Protein AF-A0A7S3RWY0-F1 (afdb_monomer_lite)

Radius of gyration: 56.54 Å; chains: 1; bounding box: 82×80×176 Å

Organism: NCBI:txid141414

InterPro domains:
  IPR023247 Dynein-f, intermediate chain IC97/Dnai7-like [PTHR20929] (1-207)
  IPR031826 IC97/Casc1, N-terminal [PF15927] (25-208)

Structure (mmCIF, N/CA/C/O backbone):
data_AF-A0A7S3RWY0-F1
#
_entry.id   AF-A0A7S3RWY0-F1
#
loop_
_atom_site.group_PDB
_atom_site.id
_atom_site.type_symbol
_atom_site.label_atom_id
_atom_site.label_alt_id
_atom_site.label_comp_id
_atom_site.label_asym_id
_atom_site.label_entity_id
_atom_site.label_seq_id
_atom_site.pdbx_PDB_ins_code
_atom_site.Cartn_x
_atom_site.Cartn_y
_atom_site.Cartn_z
_atom_site.occupancy
_atom_site.B_iso_or_equiv
_atom_site.auth_seq_id
_atom_site.auth_comp_id
_atom_site.auth_asym_id
_atom_site.auth_atom_id
_atom_site.pdbx_PDB_model_num
ATOM 1 N N . MET A 1 1 ? -8.942 -61.260 119.687 1.00 36.06 1 MET A N 1
ATOM 2 C CA . MET A 1 1 ? -10.368 -61.519 119.378 1.00 36.06 1 MET A CA 1
ATOM 3 C C . MET A 1 1 ? -11.089 -60.185 119.203 1.00 36.06 1 MET A C 1
ATOM 5 O O . MET A 1 1 ? -10.876 -59.309 120.032 1.00 36.06 1 MET A O 1
ATOM 9 N N . PRO A 1 2 ? -11.887 -60.008 118.137 1.00 50.56 2 PRO A N 1
ATOM 10 C CA . PRO A 1 2 ? -12.631 -58.778 117.856 1.00 50.56 2 PRO A CA 1
ATOM 11 C C . PRO A 1 2 ? -13.881 -58.680 118.757 1.00 50.56 2 PRO A C 1
ATOM 13 O O . PRO A 1 2 ? -14.564 -59.696 118.913 1.00 50.56 2 PRO A O 1
ATOM 16 N N . PRO A 1 3 ? -14.237 -57.514 119.336 1.00 46.28 3 PRO A N 1
ATOM 17 C CA . PRO A 1 3 ? -15.503 -57.358 120.042 1.00 46.28 3 PRO A CA 1
ATOM 18 C C . PRO A 1 3 ? -16.586 -56.678 119.184 1.00 46.28 3 PRO A C 1
ATOM 20 O O . PRO A 1 3 ? -16.331 -55.849 118.315 1.00 46.28 3 PRO A O 1
ATOM 23 N N . LYS A 1 4 ? -17.820 -57.124 119.428 1.00 46.28 4 LYS A N 1
ATOM 24 C CA . LYS A 1 4 ? -19.048 -56.991 118.630 1.00 46.28 4 LYS A CA 1
ATOM 25 C C . LYS A 1 4 ? -19.577 -55.557 118.444 1.00 46.28 4 LYS A C 1
ATOM 27 O O . LYS A 1 4 ? -19.561 -54.740 119.358 1.00 46.28 4 LYS A O 1
ATOM 32 N N . LYS A 1 5 ? -20.185 -55.343 117.266 1.00 49.31 5 LYS A N 1
ATOM 33 C CA . LYS A 1 5 ? -21.031 -54.203 116.860 1.00 49.31 5 LYS A CA 1
ATOM 34 C C . LYS A 1 5 ? -22.129 -53.898 117.897 1.00 49.31 5 LYS A C 1
ATOM 36 O O . LYS A 1 5 ? -23.035 -54.709 118.087 1.00 49.31 5 LYS A O 1
ATOM 41 N N . GLY A 1 6 ? -22.081 -52.709 118.499 1.00 40.84 6 GLY A N 1
ATOM 42 C CA . GLY A 1 6 ? -23.162 -52.134 119.305 1.00 40.84 6 GLY A CA 1
ATOM 43 C C . GLY A 1 6 ? -24.164 -51.373 118.430 1.00 40.84 6 GLY A C 1
ATOM 44 O O . GLY A 1 6 ? -23.790 -50.450 117.709 1.00 40.84 6 GLY A O 1
ATOM 45 N N . LYS A 1 7 ? -25.438 -51.780 118.468 1.00 47.44 7 LYS A N 1
ATOM 46 C CA . LYS A 1 7 ? -26.560 -51.116 117.785 1.00 47.44 7 LYS A CA 1
ATOM 47 C C . LYS A 1 7 ? -26.858 -49.769 118.461 1.00 47.44 7 LYS A C 1
ATOM 49 O O . LYS A 1 7 ? -27.222 -49.751 119.633 1.00 47.44 7 LYS A O 1
ATOM 54 N N . LYS A 1 8 ? -26.739 -48.660 117.721 1.00 43.84 8 LYS A N 1
ATOM 55 C CA . LYS A 1 8 ? -27.256 -47.339 118.129 1.00 43.84 8 LYS A CA 1
ATOM 56 C C . LYS A 1 8 ? -28.795 -47.320 118.038 1.00 43.84 8 LYS A C 1
ATOM 58 O O . LYS A 1 8 ? -29.374 -48.013 117.203 1.00 43.84 8 LYS A O 1
ATOM 63 N N . SER A 1 9 ? -29.439 -46.572 118.938 1.00 46.84 9 SER A N 1
ATOM 64 C CA . SER A 1 9 ? -30.896 -46.520 119.149 1.00 46.84 9 SER A CA 1
ATOM 65 C C . SER A 1 9 ? -31.671 -45.952 117.948 1.00 46.84 9 SER A C 1
ATOM 67 O O . SER A 1 9 ? -31.240 -45.001 117.301 1.00 46.84 9 SER A O 1
ATOM 69 N N . LYS A 1 10 ? -32.845 -46.536 117.682 1.00 52.41 10 LYS A N 1
ATOM 70 C CA . LYS A 1 10 ? -33.665 -46.399 116.462 1.00 52.41 10 LYS A CA 1
ATOM 71 C C . LYS A 1 10 ? -34.245 -44.990 116.220 1.00 52.41 10 LYS A C 1
ATOM 73 O O . LYS A 1 10 ? -34.569 -44.685 115.085 1.00 52.41 10 LYS A O 1
ATOM 78 N N . LYS A 1 11 ? -34.339 -44.139 117.254 1.00 52.66 11 LYS A N 1
ATOM 79 C CA . LYS A 1 11 ? -34.979 -42.805 117.185 1.00 52.66 11 LYS A CA 1
ATOM 80 C C . LYS A 1 11 ? -34.068 -41.677 116.678 1.00 52.66 11 LYS A C 1
ATOM 82 O O . LYS A 1 11 ? -34.540 -40.793 115.983 1.00 52.66 11 LYS A O 1
ATOM 87 N N . GLN A 1 12 ? -32.765 -41.723 116.967 1.00 48.59 12 GLN A N 1
ATOM 88 C CA . GLN A 1 12 ? -31.819 -40.683 116.521 1.00 48.59 12 GLN A CA 1
ATOM 89 C C . GLN A 1 12 ? -31.411 -40.846 115.046 1.00 48.59 12 GLN A C 1
ATOM 91 O O . GLN A 1 12 ? -31.084 -39.870 114.386 1.00 48.59 12 GLN A O 1
ATOM 96 N N . LEU A 1 13 ? -31.493 -42.070 114.510 1.00 53.31 13 LEU A N 1
ATOM 97 C CA . LEU A 1 13 ? -31.235 -42.365 113.094 1.00 53.31 13 LEU A CA 1
ATOM 98 C C . LEU A 1 13 ? -32.393 -41.930 112.174 1.00 53.31 13 LEU A C 1
ATOM 100 O O . LEU A 1 13 ? -32.214 -41.814 110.966 1.00 53.31 13 LEU A O 1
ATOM 104 N N . GLU A 1 14 ? -33.590 -41.757 112.739 1.00 57.50 14 GLU A N 1
ATOM 105 C CA . GLU A 1 14 ? -34.818 -41.419 112.010 1.00 57.50 14 GLU A CA 1
ATOM 106 C C . GLU A 1 14 ? -34.975 -39.898 111.861 1.00 57.50 14 GLU A C 1
ATOM 108 O O . GLU A 1 14 ? -35.376 -39.421 110.805 1.00 57.50 14 GLU A O 1
ATOM 113 N N . GLU A 1 15 ? -34.565 -39.129 112.872 1.00 58.06 15 GLU A N 1
ATOM 114 C CA . GLU A 1 15 ? -34.575 -37.660 112.853 1.00 58.06 15 GLU A CA 1
ATOM 115 C C . GLU A 1 15 ? -33.427 -37.082 112.001 1.00 58.06 15 GLU A C 1
ATOM 117 O O . GLU A 1 15 ? -33.648 -36.148 111.234 1.00 58.06 15 GLU A O 1
ATOM 122 N N . GLU A 1 16 ? -32.243 -37.716 112.009 1.00 56.53 16 GLU A N 1
ATOM 123 C CA . GLU A 1 16 ? -31.143 -37.400 111.077 1.00 56.53 16 GLU A CA 1
ATOM 124 C C . GLU A 1 16 ? -31.509 -37.754 109.623 1.00 56.53 16 GLU A C 1
ATOM 126 O O . GLU A 1 16 ? -31.171 -37.018 108.700 1.00 56.53 16 GLU A O 1
ATOM 131 N N . LYS A 1 17 ? -32.253 -38.849 109.399 1.00 61.50 17 LYS A N 1
ATOM 132 C CA . LYS A 1 17 ? -32.781 -39.193 108.067 1.00 61.50 17 LYS A CA 1
ATOM 133 C C . LYS A 1 17 ? -33.787 -38.166 107.559 1.00 61.50 17 LYS A C 1
ATOM 135 O O . LYS A 1 17 ? -33.753 -37.839 106.380 1.00 61.50 17 LYS A O 1
ATOM 140 N N . LYS A 1 18 ? -34.650 -37.656 108.438 1.00 63.31 18 LYS A N 1
ATOM 141 C CA . LYS A 1 18 ? -35.693 -36.694 108.070 1.00 63.31 18 LYS A CA 1
ATOM 142 C C . LYS A 1 18 ? -35.119 -35.312 107.745 1.00 63.31 18 LYS A C 1
ATOM 144 O O . LYS A 1 18 ? -35.564 -34.685 106.794 1.00 63.31 18 LYS A O 1
ATOM 149 N N . GLN A 1 19 ? -34.088 -34.877 108.474 1.00 63.94 19 GLN A N 1
ATOM 150 C CA . GLN A 1 19 ? -33.348 -33.649 108.150 1.00 63.94 19 GLN A CA 1
ATOM 151 C C . GLN A 1 19 ? -32.562 -33.784 106.842 1.00 63.94 19 GLN A C 1
ATOM 153 O O . GLN A 1 19 ? -32.545 -32.849 106.050 1.00 63.94 19 GLN A O 1
ATOM 158 N N . ARG A 1 20 ? -31.985 -34.964 106.572 1.00 63.50 20 ARG A N 1
ATOM 159 C CA . ARG A 1 20 ? -31.272 -35.231 105.317 1.00 63.50 20 ARG A CA 1
ATOM 160 C C . ARG A 1 20 ? -32.219 -35.307 104.110 1.00 63.50 20 ARG A C 1
ATOM 162 O O . ARG A 1 20 ? -31.875 -34.776 103.066 1.00 63.50 20 ARG A O 1
ATOM 169 N N . GLU A 1 21 ? -33.414 -35.886 104.258 1.00 66.50 21 GLU A N 1
ATOM 170 C CA . GLU A 1 21 ? -34.461 -35.874 103.216 1.00 66.50 21 GLU A CA 1
ATOM 171 C C . GLU A 1 21 ? -35.002 -34.462 102.943 1.00 66.50 21 GLU A C 1
ATOM 173 O O . GLU A 1 21 ? -35.310 -34.134 101.800 1.00 66.50 21 GLU A O 1
ATOM 178 N N . GLU A 1 22 ? -35.122 -33.612 103.967 1.00 67.38 22 GLU A N 1
ATOM 179 C CA . GLU A 1 22 ? -35.601 -32.235 103.802 1.00 67.38 22 GLU A CA 1
ATOM 180 C C . GLU A 1 22 ? -34.522 -31.317 103.198 1.00 67.38 22 GLU A C 1
ATOM 182 O O . GLU A 1 22 ? -34.832 -30.536 102.298 1.00 67.38 22 GLU A O 1
ATOM 187 N N . GLU A 1 23 ? -33.246 -31.485 103.572 1.00 69.25 23 GLU A N 1
ATOM 188 C CA . GLU A 1 23 ? -32.105 -30.863 102.880 1.00 69.25 23 GLU A CA 1
ATOM 189 C C . GLU A 1 23 ? -31.975 -31.337 101.428 1.00 69.25 23 GLU A C 1
ATOM 191 O O . GLU A 1 23 ? -31.715 -30.523 100.546 1.00 69.25 23 GLU A O 1
ATOM 196 N N . GLU A 1 24 ? -32.189 -32.625 101.148 1.00 72.50 24 GLU A N 1
ATOM 197 C CA . GLU A 1 24 ? -32.121 -33.183 99.793 1.00 72.50 24 GLU A CA 1
ATOM 198 C C . GLU A 1 24 ? -33.279 -32.674 98.917 1.00 72.50 24 GLU A C 1
ATOM 200 O O . GLU A 1 24 ? -33.082 -32.391 97.735 1.00 72.50 24 GLU A O 1
ATOM 205 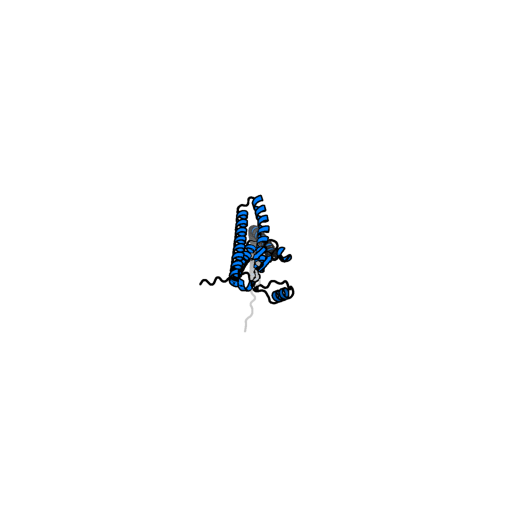N N . ARG A 1 25 ? -34.463 -32.433 99.501 1.00 72.44 25 ARG A N 1
ATOM 206 C CA . ARG A 1 25 ? -35.591 -31.786 98.809 1.00 72.44 25 ARG A CA 1
ATOM 207 C C . ARG A 1 25 ? -35.318 -30.316 98.492 1.00 72.44 25 ARG A C 1
ATOM 209 O O . ARG A 1 25 ? -35.609 -29.875 97.384 1.00 72.44 25 ARG A O 1
ATOM 216 N N . ILE A 1 26 ? -34.745 -29.571 99.439 1.00 70.38 26 ILE A N 1
ATOM 217 C CA . ILE A 1 26 ? -34.373 -28.160 99.249 1.00 70.38 26 ILE A CA 1
ATOM 218 C C . ILE A 1 26 ? -33.219 -28.045 98.237 1.00 70.38 26 ILE A C 1
ATOM 220 O O . ILE A 1 26 ? -33.242 -27.171 97.371 1.00 70.38 26 ILE A O 1
ATOM 224 N N . ALA A 1 27 ? -32.247 -28.959 98.276 1.00 73.50 27 ALA A N 1
ATOM 225 C CA . ALA A 1 27 ? -31.159 -29.029 97.304 1.00 73.50 27 ALA A CA 1
ATOM 226 C C . ALA A 1 27 ? -31.662 -29.382 95.895 1.00 73.50 27 ALA A C 1
ATOM 228 O O . ALA A 1 27 ? -31.234 -28.754 94.928 1.00 73.50 27 ALA A O 1
ATOM 229 N N . ALA A 1 28 ? -32.608 -30.320 95.770 1.00 75.94 28 ALA A N 1
ATOM 230 C CA . ALA A 1 28 ? -33.223 -30.673 94.491 1.00 75.94 28 ALA A CA 1
ATOM 231 C C . ALA A 1 28 ? -34.053 -29.521 93.898 1.00 75.94 28 ALA A C 1
ATOM 233 O O . ALA A 1 28 ? -34.032 -29.312 92.687 1.00 75.94 28 ALA A O 1
ATOM 234 N N . GLU A 1 29 ? -34.746 -28.737 94.728 1.00 73.62 29 GLU A N 1
ATOM 235 C CA . GLU A 1 29 ? -35.515 -27.570 94.278 1.00 73.62 29 GLU A CA 1
ATOM 236 C C . GLU A 1 29 ? -34.601 -26.414 93.825 1.00 73.62 29 GLU A C 1
ATOM 238 O O . GLU A 1 29 ? -34.862 -25.771 92.806 1.00 73.62 29 GLU A O 1
ATOM 243 N N . ILE A 1 30 ? -33.479 -26.192 94.520 1.00 75.12 30 ILE A N 1
ATOM 244 C CA . ILE A 1 30 ? -32.453 -25.214 94.122 1.00 75.12 30 ILE A CA 1
ATOM 245 C C . ILE A 1 30 ? -31.747 -25.646 92.828 1.00 75.12 30 ILE A C 1
ATOM 247 O O . ILE A 1 30 ? -31.502 -24.810 91.957 1.00 75.12 30 ILE A O 1
ATOM 251 N N . GLU A 1 31 ? -31.451 -26.937 92.673 1.00 77.19 31 GLU A N 1
ATOM 252 C CA . GLU A 1 31 ? -30.813 -27.483 91.473 1.00 77.19 31 GLU A CA 1
ATOM 253 C C . GLU A 1 31 ? -31.765 -27.467 90.266 1.00 77.19 31 GLU A C 1
ATOM 255 O O . GLU A 1 31 ? -31.367 -27.053 89.180 1.00 77.19 31 GLU A O 1
ATOM 260 N N . ALA A 1 32 ? -33.051 -27.787 90.449 1.00 80.12 32 ALA A N 1
ATOM 261 C CA . ALA A 1 32 ? -34.059 -27.659 89.394 1.00 80.12 32 ALA A CA 1
ATOM 262 C C . ALA A 1 32 ? -34.237 -26.199 88.942 1.00 80.12 32 ALA A C 1
ATOM 264 O O . ALA A 1 32 ? -34.353 -25.922 87.746 1.00 80.12 32 ALA A O 1
ATOM 265 N N . LYS A 1 33 ? -34.194 -25.245 89.881 1.00 78.06 33 LYS A N 1
ATOM 266 C CA . LYS A 1 33 ? -34.241 -23.812 89.567 1.00 78.06 33 LYS A CA 1
ATOM 267 C C . LYS A 1 33 ? -32.984 -23.344 88.822 1.00 78.06 33 LYS A C 1
ATOM 269 O O . LYS A 1 33 ? -33.094 -22.539 87.901 1.00 78.06 33 LYS A O 1
ATOM 274 N N . ARG A 1 34 ? -31.809 -23.887 89.164 1.00 76.50 34 ARG A N 1
ATOM 275 C CA . ARG A 1 34 ? -30.539 -23.617 88.471 1.00 76.50 34 ARG A CA 1
ATOM 276 C C . ARG A 1 34 ? -30.525 -24.183 87.049 1.00 76.50 34 ARG A C 1
ATOM 278 O O . ARG A 1 34 ? -30.102 -23.487 86.134 1.00 76.50 34 ARG A O 1
ATOM 285 N N . GLN A 1 35 ? -31.040 -25.396 86.845 1.00 77.94 35 GLN A N 1
ATOM 286 C CA . GLN A 1 35 ? -31.137 -26.007 85.514 1.00 77.94 35 GLN A CA 1
ATOM 287 C C . GLN A 1 35 ? -32.141 -25.285 84.608 1.00 77.94 35 GLN A C 1
ATOM 289 O O . GLN A 1 35 ? -31.886 -25.136 83.414 1.00 77.94 35 GLN A O 1
ATOM 294 N N . ALA A 1 36 ? -33.250 -24.785 85.163 1.00 80.69 36 ALA A N 1
ATOM 295 C CA . ALA A 1 36 ? -34.189 -23.947 84.421 1.00 80.69 36 ALA A CA 1
ATOM 296 C C . ALA A 1 36 ? -33.555 -22.606 83.998 1.00 80.69 36 ALA A C 1
ATOM 298 O O . ALA A 1 36 ? -33.685 -22.217 82.838 1.00 80.69 36 ALA A O 1
ATOM 299 N N . GLU A 1 37 ? -32.811 -21.942 84.894 1.00 79.56 37 GLU A N 1
ATOM 300 C CA . GLU A 1 37 ? -32.081 -20.705 84.573 1.00 79.56 37 GLU A CA 1
ATOM 301 C C . GLU A 1 37 ? -30.970 -20.946 83.532 1.00 79.56 37 GLU A C 1
ATOM 303 O O . GLU A 1 37 ? -30.786 -20.145 82.615 1.00 79.56 37 GLU A O 1
ATOM 308 N N . GLU A 1 38 ? -30.240 -22.062 83.625 1.00 80.25 38 GLU A N 1
ATOM 309 C CA . GLU A 1 38 ? -29.190 -22.408 82.661 1.00 80.25 38 GLU A CA 1
ATO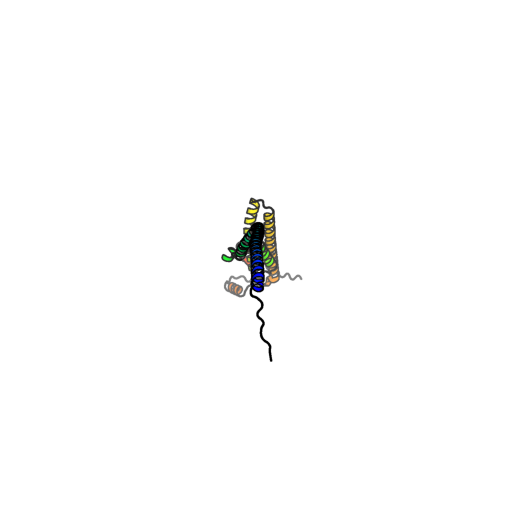M 310 C C . GLU A 1 38 ? -29.769 -22.742 81.275 1.00 80.25 38 GLU A C 1
ATOM 312 O O . GLU A 1 38 ? -29.221 -22.318 80.256 1.00 80.25 38 GLU A O 1
ATOM 317 N N . ALA A 1 39 ? -30.906 -23.442 81.214 1.00 82.56 39 ALA A N 1
ATOM 318 C CA . ALA A 1 39 ? -31.607 -23.718 79.961 1.00 82.56 39 ALA A CA 1
ATOM 319 C C . ALA A 1 39 ? -32.150 -22.435 79.308 1.00 82.56 39 ALA A C 1
ATOM 321 O O . ALA A 1 39 ? -32.058 -22.277 78.089 1.00 82.56 39 ALA A O 1
ATOM 322 N N . GLU A 1 40 ? -32.670 -21.494 80.100 1.00 80.12 40 GLU A N 1
ATOM 323 C CA . GLU A 1 40 ? -33.116 -20.189 79.606 1.00 80.12 40 GLU A CA 1
ATOM 324 C C . GLU A 1 40 ? -31.936 -19.344 79.098 1.00 80.12 40 GLU A C 1
ATOM 326 O O . GLU A 1 40 ? -32.002 -18.801 77.993 1.00 80.12 40 GLU A O 1
ATOM 331 N N . ARG A 1 41 ? -30.803 -19.330 79.818 1.00 80.06 41 ARG A N 1
ATOM 332 C CA . ARG A 1 41 ? -29.560 -18.683 79.358 1.00 80.06 41 ARG A CA 1
ATOM 333 C C . ARG A 1 41 ? -29.046 -19.264 78.042 1.00 80.06 41 ARG A C 1
ATOM 335 O O . ARG A 1 41 ? -28.695 -18.491 77.155 1.00 80.06 41 ARG A O 1
ATOM 342 N N . ARG A 1 42 ? -29.051 -20.593 77.880 1.00 83.50 42 ARG A N 1
ATOM 343 C CA . ARG A 1 42 ? -28.626 -21.255 76.631 1.00 83.50 42 ARG A CA 1
ATOM 344 C C . ARG A 1 42 ? -29.521 -20.887 75.450 1.00 83.50 42 ARG A C 1
ATOM 346 O O . ARG A 1 42 ? -29.003 -20.614 74.374 1.00 83.50 42 ARG A O 1
ATOM 353 N N . ARG A 1 43 ? -30.844 -20.805 75.644 1.00 85.50 43 ARG A N 1
ATOM 354 C CA . ARG A 1 43 ? -31.774 -20.372 74.584 1.00 85.50 43 ARG A CA 1
ATOM 355 C C . ARG A 1 43 ? -31.543 -18.921 74.167 1.00 85.50 43 ARG A C 1
ATOM 357 O O . ARG A 1 43 ? -31.558 -18.627 72.976 1.00 85.50 43 ARG A O 1
ATOM 364 N N . ILE A 1 44 ? -31.306 -18.031 75.132 1.00 84.56 44 ILE A N 1
ATOM 365 C CA . ILE A 1 44 ? -31.011 -16.616 74.865 1.00 84.56 44 ILE A CA 1
ATOM 366 C C . ILE A 1 44 ? -29.674 -16.472 74.122 1.00 84.56 44 ILE A C 1
ATOM 368 O O . ILE A 1 44 ? -29.568 -15.666 73.199 1.00 84.56 44 ILE A O 1
ATOM 372 N N . GLU A 1 45 ? -28.657 -17.252 74.491 1.00 84.25 45 GLU A N 1
ATOM 373 C CA . GLU A 1 45 ? -27.346 -17.229 73.837 1.00 84.25 45 GLU A CA 1
ATOM 374 C C . GLU A 1 45 ? -27.394 -17.791 72.409 1.00 84.25 45 GLU A C 1
ATOM 376 O O . GLU A 1 45 ? -26.827 -17.190 71.497 1.00 84.25 45 GLU A O 1
ATOM 381 N N . GLU A 1 46 ? -28.138 -18.875 72.183 1.00 83.75 46 GLU A N 1
ATOM 382 C CA . GLU A 1 46 ? -28.344 -19.467 70.857 1.00 83.75 46 GLU A CA 1
ATOM 383 C C . GLU A 1 46 ? -29.145 -18.532 69.929 1.00 83.75 46 GLU A C 1
ATOM 385 O O . GLU A 1 46 ? -28.809 -18.372 68.755 1.00 83.75 46 GLU A O 1
ATOM 390 N N . GLU A 1 47 ? -30.156 -17.833 70.457 1.00 85.38 47 GLU A N 1
ATOM 391 C CA . GLU A 1 47 ? -30.884 -16.798 69.714 1.00 85.38 47 GLU A CA 1
ATOM 392 C C . GLU A 1 47 ? -29.990 -15.586 69.399 1.00 85.38 47 GLU A C 1
ATOM 394 O O . GLU A 1 47 ? -30.084 -15.004 68.315 1.00 85.38 47 GLU A O 1
ATOM 399 N N . ARG A 1 48 ? -29.083 -15.219 70.315 1.00 87.31 48 ARG A N 1
ATOM 400 C CA . ARG A 1 48 ? -28.112 -14.140 70.094 1.00 87.31 48 ARG A CA 1
ATOM 401 C C . ARG A 1 48 ? -27.110 -14.503 68.996 1.00 87.31 48 ARG A C 1
ATOM 403 O O . ARG A 1 48 ? -26.865 -13.673 68.127 1.00 87.31 48 ARG A O 1
ATOM 410 N N . LEU A 1 49 ? -26.596 -15.734 69.005 1.00 89.00 49 LEU A N 1
ATOM 411 C CA . LEU A 1 49 ? -25.712 -16.276 67.966 1.00 89.00 49 LEU A CA 1
ATOM 412 C C . LEU A 1 49 ? -26.396 -16.296 66.595 1.00 89.00 49 LEU A C 1
ATOM 414 O O . LEU A 1 49 ? -25.804 -15.837 65.623 1.00 89.00 49 LEU A O 1
ATOM 418 N N . ARG A 1 50 ? -27.661 -16.732 66.517 1.00 89.00 50 ARG A N 1
ATOM 419 C CA . ARG A 1 50 ? -28.425 -16.704 65.257 1.00 89.00 50 ARG A CA 1
ATOM 420 C C . ARG A 1 50 ? -28.603 -15.292 64.709 1.00 89.00 50 ARG A C 1
ATOM 422 O O . ARG A 1 50 ? -28.368 -15.070 63.527 1.00 89.00 50 ARG A O 1
ATOM 429 N N . LYS A 1 51 ? -28.971 -14.324 65.556 1.00 90.25 51 LYS A N 1
ATOM 430 C CA . LYS A 1 51 ? -29.112 -12.917 65.132 1.00 90.25 51 LYS A CA 1
ATOM 431 C C . LYS A 1 51 ? -27.784 -12.313 64.679 1.00 90.25 51 LYS A C 1
ATOM 433 O O . LYS A 1 51 ? -27.763 -11.498 63.760 1.00 90.25 51 LYS A O 1
ATOM 438 N N . GLU A 1 52 ? -26.680 -12.686 65.320 1.00 89.75 52 GLU A N 1
ATOM 439 C CA . GLU A 1 52 ? -25.340 -12.247 64.930 1.00 89.75 52 GLU A CA 1
ATOM 440 C C . GLU A 1 52 ? -24.906 -12.853 63.585 1.00 89.75 52 GLU A C 1
ATOM 442 O O . GLU A 1 52 ? -24.377 -12.139 62.732 1.00 89.75 52 GLU A O 1
ATOM 447 N N . GLU A 1 53 ? -25.197 -14.134 63.351 1.00 88.56 53 GLU A N 1
ATOM 448 C CA . GLU A 1 53 ? -24.920 -14.826 62.090 1.00 88.56 53 GLU A CA 1
ATOM 449 C C . GLU A 1 53 ? -25.772 -14.286 60.930 1.00 88.56 53 GLU A C 1
ATOM 451 O O . GLU A 1 53 ? -25.238 -13.989 59.861 1.00 88.56 53 GLU A O 1
ATOM 456 N N . GLU A 1 54 ? -27.068 -14.052 61.156 1.00 89.69 54 GLU A N 1
ATOM 457 C CA . GLU A 1 54 ? -27.959 -13.406 60.184 1.00 89.69 54 GLU A CA 1
ATOM 458 C C . GLU A 1 54 ? -27.483 -11.994 59.832 1.00 89.69 54 GLU A C 1
ATOM 460 O O . GLU A 1 54 ? -27.487 -11.611 58.661 1.00 89.69 54 GLU A O 1
ATOM 465 N N . LYS A 1 55 ? -27.013 -11.226 60.823 1.00 91.50 55 LYS A N 1
ATOM 466 C CA . LYS A 1 55 ? -26.450 -9.894 60.586 1.00 91.50 55 LYS A CA 1
ATOM 467 C C . LYS A 1 55 ? -25.171 -9.967 59.749 1.00 91.50 55 LYS A C 1
ATOM 469 O O . LYS A 1 55 ? -25.017 -9.174 58.823 1.00 91.50 55 LYS A O 1
ATOM 474 N N . ARG A 1 56 ? -24.289 -10.934 60.025 1.00 92.00 56 ARG A N 1
ATOM 475 C CA . ARG A 1 56 ? -23.077 -11.179 59.226 1.00 92.00 56 ARG A CA 1
ATOM 476 C C . ARG A 1 56 ? -23.397 -11.547 57.779 1.00 92.00 56 ARG A C 1
ATOM 478 O O . ARG A 1 56 ? -22.743 -11.043 56.873 1.00 92.00 56 ARG A O 1
ATOM 485 N N . LEU A 1 57 ? -24.383 -12.416 57.565 1.00 91.75 57 LEU A N 1
ATOM 486 C CA . LEU A 1 57 ? -24.834 -12.814 56.228 1.00 91.75 57 LEU A CA 1
ATOM 487 C C . LEU A 1 57 ? -25.461 -11.637 55.475 1.00 91.75 57 LEU A C 1
ATOM 489 O O . LEU A 1 57 ? -25.193 -11.453 54.293 1.00 91.75 57 LEU A O 1
ATOM 493 N N . ALA A 1 58 ? -26.260 -10.809 56.154 1.00 92.38 58 ALA A N 1
ATOM 494 C CA . ALA A 1 58 ? -26.860 -9.624 55.550 1.00 92.38 58 ALA A CA 1
ATOM 495 C C . ALA A 1 58 ? -25.805 -8.587 55.126 1.00 92.38 58 ALA A C 1
ATOM 497 O O . ALA A 1 58 ? -25.929 -7.992 54.057 1.00 92.38 58 ALA A O 1
ATOM 498 N N . GLU A 1 59 ? -24.764 -8.391 55.938 1.00 91.38 59 GLU A N 1
ATOM 499 C CA . GLU A 1 59 ? -23.645 -7.497 55.624 1.00 91.38 59 GLU A CA 1
ATOM 500 C C . GLU A 1 59 ? -22.802 -8.023 54.452 1.00 91.38 59 GLU A C 1
ATOM 502 O O . GLU A 1 59 ? -22.457 -7.267 53.545 1.00 91.38 59 GLU A O 1
ATOM 507 N N . GLU A 1 60 ? -22.530 -9.329 54.416 1.00 89.75 60 GLU A N 1
ATOM 508 C CA . GLU A 1 60 ? -21.795 -9.963 53.316 1.00 89.75 60 GLU A CA 1
ATOM 509 C C . GLU A 1 60 ? -22.580 -9.909 51.998 1.00 89.75 60 GLU A C 1
ATOM 511 O O . GLU A 1 60 ? -22.022 -9.542 50.964 1.00 89.75 60 GLU A O 1
ATOM 516 N N . LEU A 1 61 ? -23.896 -10.135 52.051 1.00 93.56 61 LEU A N 1
ATOM 517 C CA . LEU A 1 61 ? -24.784 -9.995 50.899 1.00 93.56 61 LEU A CA 1
ATOM 518 C C . LEU A 1 61 ? -24.872 -8.543 50.405 1.00 93.56 61 LEU A C 1
ATOM 520 O O . LEU A 1 61 ? -24.959 -8.311 49.199 1.00 93.56 61 LEU A O 1
ATOM 524 N N . ALA A 1 62 ? -24.868 -7.563 51.314 1.00 93.19 62 ALA A N 1
ATOM 525 C CA . ALA A 1 62 ? -24.856 -6.149 50.949 1.00 93.19 62 ALA A CA 1
ATOM 526 C C . ALA A 1 62 ? -23.556 -5.778 50.221 1.00 93.19 62 ALA A C 1
ATOM 528 O O . ALA A 1 62 ? -23.620 -5.147 49.167 1.00 93.19 62 ALA A O 1
ATOM 529 N N . ARG A 1 63 ? -22.405 -6.254 50.717 1.00 93.12 63 ARG A N 1
ATOM 530 C CA . ARG A 1 63 ? -21.107 -6.066 50.055 1.00 93.12 63 ARG A CA 1
ATOM 531 C C . ARG A 1 63 ? -21.077 -6.714 48.669 1.00 93.12 63 ARG A C 1
ATOM 533 O O . ARG A 1 63 ? -20.645 -6.086 47.710 1.00 93.12 63 ARG A O 1
ATOM 540 N N . LEU A 1 64 ? -21.592 -7.942 48.538 1.00 91.25 64 LEU A N 1
ATOM 541 C CA . LEU A 1 64 ? -21.646 -8.637 47.246 1.00 91.25 64 LEU A CA 1
ATOM 542 C C . LEU A 1 64 ? -22.479 -7.879 46.205 1.00 91.25 64 LEU A C 1
ATOM 544 O O . LEU A 1 64 ? -22.089 -7.821 45.043 1.00 91.25 64 LEU A O 1
ATOM 548 N N . LYS A 1 65 ? -23.613 -7.297 46.614 1.00 91.56 65 LYS A N 1
ATOM 549 C CA . LYS A 1 65 ? -24.471 -6.491 45.728 1.00 91.56 65 LYS A CA 1
ATOM 550 C C . LYS A 1 65 ? -23.810 -5.187 45.291 1.00 91.56 65 LYS A C 1
ATOM 552 O O . LYS A 1 65 ? -24.070 -4.720 44.188 1.00 91.56 65 LYS A O 1
ATOM 557 N N . GLU A 1 66 ? -22.975 -4.597 46.141 1.00 90.88 66 GLU A N 1
ATOM 558 C CA . GLU A 1 66 ? -22.202 -3.401 45.795 1.00 90.88 66 GLU A CA 1
ATOM 559 C C . GLU A 1 66 ? -21.093 -3.716 44.775 1.00 90.88 66 GLU A C 1
ATOM 561 O O . GLU A 1 66 ? -20.873 -2.941 43.848 1.00 90.88 66 GLU A O 1
ATOM 566 N N . GLU A 1 67 ? -20.455 -4.887 44.888 1.00 90.12 67 GLU A N 1
ATOM 567 C CA . GLU A 1 67 ? -19.405 -5.362 43.970 1.00 90.12 67 GLU A CA 1
ATOM 568 C C . GLU A 1 67 ? -19.953 -5.971 42.654 1.00 90.12 67 GLU A C 1
ATOM 570 O O . GLU A 1 67 ? -19.218 -6.126 41.673 1.00 90.12 67 GLU A O 1
ATOM 575 N N . GLU A 1 68 ? -21.236 -6.345 42.606 1.00 92.12 68 GLU A N 1
ATOM 576 C CA . GLU A 1 68 ? -21.902 -6.958 41.446 1.00 92.12 68 GLU A CA 1
ATOM 577 C C . GLU A 1 68 ? -21.814 -6.128 40.147 1.00 92.12 68 GLU A C 1
ATOM 579 O O . GLU A 1 68 ? -21.372 -6.688 39.138 1.00 92.12 68 GLU A O 1
ATOM 584 N N . PRO A 1 69 ? -22.156 -4.821 40.110 1.00 91.56 69 PRO A N 1
ATOM 585 C CA . PRO A 1 69 ? -22.129 -4.045 38.867 1.00 91.56 69 PRO A CA 1
ATOM 586 C C . PRO A 1 69 ? -20.722 -3.923 38.267 1.00 91.56 69 PRO A C 1
ATOM 588 O O . PRO A 1 69 ? -20.558 -3.987 37.045 1.00 91.56 69 PRO A O 1
ATOM 591 N N . GLU A 1 70 ? -19.692 -3.785 39.104 1.00 90.38 70 GLU A N 1
ATOM 592 C CA . GLU A 1 70 ? -18.302 -3.728 38.644 1.00 90.38 70 GLU A CA 1
ATOM 593 C C . GLU A 1 70 ? -17.855 -5.085 38.080 1.00 90.38 70 GLU A C 1
ATOM 595 O O . GLU A 1 70 ? -17.246 -5.154 37.006 1.00 90.38 70 GLU A O 1
ATOM 600 N N . ASN A 1 71 ? -18.222 -6.184 38.747 1.00 90.31 71 ASN A N 1
ATOM 601 C CA . ASN A 1 71 ? -17.936 -7.533 38.267 1.00 90.31 71 ASN A CA 1
ATOM 602 C C . ASN A 1 71 ? -18.655 -7.860 36.953 1.00 90.31 71 ASN A C 1
ATOM 604 O O . ASN A 1 71 ? -18.036 -8.451 36.067 1.00 90.31 71 ASN A O 1
ATOM 608 N N . GLU A 1 72 ? -19.920 -7.471 36.796 1.00 92.50 72 GLU A N 1
ATOM 609 C CA . GLU A 1 72 ? -20.670 -7.653 35.548 1.00 92.50 72 GLU A CA 1
ATOM 610 C C . GLU A 1 72 ? -20.080 -6.824 34.404 1.00 92.50 72 GLU A C 1
ATOM 612 O O . GLU A 1 72 ? -19.885 -7.337 33.297 1.00 92.50 72 GLU A O 1
ATOM 617 N N . THR A 1 73 ? -19.675 -5.582 34.678 1.00 91.88 73 THR A N 1
ATOM 618 C CA . THR A 1 73 ? -18.971 -4.748 33.693 1.00 91.88 73 THR A CA 1
ATOM 619 C C . THR A 1 73 ? -17.657 -5.408 33.269 1.00 91.88 73 THR A C 1
ATOM 621 O O . THR A 1 73 ? -17.363 -5.528 32.079 1.00 91.88 73 THR A O 1
ATOM 624 N N . ARG A 1 74 ? -16.877 -5.922 34.229 1.00 92.25 74 ARG A N 1
ATOM 625 C CA . ARG A 1 74 ? -15.617 -6.621 33.947 1.00 92.25 74 ARG A CA 1
ATOM 626 C C . ARG A 1 74 ? -15.830 -7.895 33.129 1.00 92.25 74 ARG A C 1
ATOM 628 O O . ARG A 1 74 ? -15.050 -8.154 32.213 1.00 92.25 74 ARG A O 1
ATOM 635 N N . LYS A 1 75 ? -16.861 -8.688 33.441 1.00 93.69 75 LYS A N 1
ATOM 636 C CA . LYS A 1 75 ? -17.224 -9.892 32.673 1.00 93.69 75 LYS A CA 1
ATOM 637 C C . LYS A 1 75 ? -17.609 -9.538 31.240 1.00 93.69 75 LYS A C 1
ATOM 639 O O . LYS A 1 75 ? -17.096 -10.164 30.318 1.00 93.69 75 LYS A O 1
ATOM 644 N N . THR A 1 76 ? -18.447 -8.519 31.064 1.00 94.12 76 THR A N 1
ATOM 645 C CA . THR A 1 76 ? -18.884 -8.046 29.744 1.00 94.12 76 THR A CA 1
ATOM 646 C C . THR A 1 76 ? -17.684 -7.606 28.909 1.00 94.12 76 THR A C 1
ATOM 648 O O . THR A 1 76 ? -17.476 -8.127 27.816 1.00 94.12 76 THR A O 1
ATOM 651 N N . ASN A 1 77 ? -16.806 -6.772 29.473 1.00 93.50 77 ASN A N 1
ATOM 652 C CA . ASN A 1 77 ? -15.581 -6.333 28.802 1.00 93.50 77 ASN A CA 1
ATOM 653 C C . ASN A 1 77 ? -14.662 -7.509 28.438 1.00 93.50 77 ASN A C 1
ATOM 655 O O . ASN A 1 77 ? -14.045 -7.520 27.374 1.00 93.50 77 ASN A O 1
ATOM 659 N N . MET A 1 78 ? -14.541 -8.510 29.316 1.00 93.00 78 MET A N 1
ATOM 660 C CA . MET A 1 78 ? -13.719 -9.692 29.048 1.00 93.00 78 MET A CA 1
ATOM 661 C C . MET A 1 78 ? -14.289 -10.528 27.895 1.00 93.00 78 MET A C 1
ATOM 663 O O . MET A 1 78 ? -13.522 -10.993 27.050 1.00 93.00 78 MET A O 1
ATOM 667 N N . GLU A 1 79 ? -15.610 -10.696 27.834 1.00 93.31 79 GLU A N 1
ATOM 668 C CA . GLU A 1 79 ? -16.269 -11.432 26.754 1.00 93.31 79 GLU A CA 1
ATOM 669 C C . GLU A 1 79 ? -16.173 -10.679 25.422 1.00 93.31 79 GLU A C 1
ATOM 671 O O . GLU A 1 79 ? -15.795 -11.270 24.410 1.00 93.31 79 GLU A O 1
ATOM 676 N N . GLU A 1 80 ? -16.410 -9.367 25.419 1.00 93.25 80 GLU A N 1
ATOM 677 C CA . GLU A 1 80 ? -16.236 -8.527 24.231 1.00 93.25 80 GLU A CA 1
ATOM 678 C C . GLU A 1 80 ? -14.799 -8.579 23.710 1.00 93.25 80 GLU A C 1
ATOM 680 O O . GLU A 1 80 ? -14.579 -8.821 22.521 1.00 93.25 80 GLU A O 1
ATOM 685 N N . ASN A 1 81 ? -13.812 -8.455 24.601 1.00 91.38 81 ASN A N 1
ATOM 686 C CA . ASN A 1 81 ? -12.401 -8.587 24.248 1.00 91.38 81 ASN A CA 1
ATOM 687 C C . ASN A 1 81 ? -12.085 -9.973 23.680 1.00 91.38 81 ASN A C 1
ATOM 689 O O . ASN A 1 81 ? -11.305 -10.087 22.734 1.00 91.38 81 ASN A O 1
ATOM 693 N N . ARG A 1 82 ? -12.701 -11.038 24.207 1.00 90.94 82 ARG A N 1
ATOM 694 C CA . ARG A 1 82 ? -12.527 -12.399 23.684 1.00 90.94 82 ARG A CA 1
ATOM 695 C C . ARG A 1 82 ? -13.083 -12.529 22.268 1.00 90.94 82 ARG A C 1
ATOM 697 O O . ARG A 1 82 ? -12.412 -13.092 21.403 1.00 90.94 82 ARG A O 1
ATOM 704 N N . VAL A 1 83 ? -14.270 -11.980 22.016 1.00 89.62 83 VAL A N 1
ATOM 705 C CA . VAL A 1 83 ? -14.900 -11.974 20.688 1.00 89.62 83 VAL A CA 1
ATOM 706 C C . VAL A 1 83 ? -14.087 -11.136 19.701 1.00 89.62 83 VAL A C 1
ATOM 708 O O . VAL A 1 83 ? -13.825 -11.589 18.587 1.00 89.62 83 VAL A O 1
ATOM 711 N N . GLN A 1 84 ? -13.640 -9.943 20.096 1.00 86.12 84 GLN A N 1
ATOM 712 C CA . GLN A 1 84 ? -12.798 -9.088 19.256 1.00 86.12 84 GLN A CA 1
ATOM 713 C C . GLN A 1 84 ? -11.449 -9.744 18.954 1.00 86.12 84 GLN A C 1
ATOM 715 O O . GLN A 1 84 ? -11.022 -9.744 17.803 1.00 86.12 84 GLN A O 1
ATOM 720 N N . ALA A 1 85 ? -10.810 -10.375 19.941 1.00 86.50 85 ALA A N 1
ATOM 721 C CA . ALA A 1 85 ? -9.565 -11.108 19.737 1.00 86.50 85 ALA A CA 1
ATOM 722 C C . ALA A 1 85 ? -9.750 -12.305 18.792 1.00 86.50 85 ALA A C 1
ATOM 724 O O . ALA A 1 85 ? -8.885 -12.564 17.956 1.00 86.50 85 ALA A O 1
ATOM 725 N N . ALA A 1 86 ? -10.873 -13.024 18.887 1.00 84.62 86 ALA A N 1
ATOM 726 C CA . ALA A 1 86 ? -11.198 -14.108 17.963 1.00 84.62 86 ALA A CA 1
ATOM 727 C C . ALA A 1 86 ? -11.394 -13.595 16.527 1.00 84.62 86 ALA A C 1
ATOM 729 O O . ALA A 1 86 ? -10.838 -14.176 15.599 1.00 84.62 86 ALA A O 1
ATOM 730 N N . LYS A 1 87 ? -12.105 -12.472 16.349 1.00 81.75 87 LYS A N 1
ATOM 731 C CA . LYS A 1 87 ? -12.274 -11.817 15.041 1.00 81.75 87 LYS A CA 1
ATOM 732 C C . LYS A 1 87 ? -10.947 -11.308 14.478 1.00 81.75 87 LYS A C 1
ATOM 734 O O . LYS A 1 87 ? -10.648 -11.550 13.321 1.00 81.75 87 LYS A O 1
ATOM 739 N N . ALA A 1 88 ? -10.108 -10.679 15.298 1.00 76.69 88 ALA A N 1
ATOM 740 C CA . ALA A 1 88 ? -8.814 -10.149 14.869 1.00 76.69 88 ALA A CA 1
ATOM 741 C C . ALA A 1 88 ? -7.812 -11.240 14.441 1.00 76.69 88 ALA A C 1
ATOM 743 O O . ALA A 1 88 ? -6.893 -10.958 13.672 1.00 76.69 88 ALA A O 1
ATOM 744 N N . ARG A 1 89 ? -7.971 -12.478 14.935 1.00 76.19 89 ARG A N 1
ATOM 745 C CA . ARG A 1 89 ? -7.162 -13.636 14.514 1.00 76.19 89 ARG A CA 1
ATOM 746 C C . ARG A 1 89 ? -7.519 -14.135 13.117 1.00 76.19 89 ARG A C 1
ATOM 748 O O . ARG A 1 89 ? -6.662 -14.719 12.463 1.00 76.19 89 ARG A O 1
ATOM 755 N N . VAL A 1 90 ? -8.751 -13.909 12.672 1.00 71.62 90 VAL A N 1
ATOM 756 C CA . VAL A 1 90 ? -9.213 -14.258 11.329 1.00 71.62 90 VAL A CA 1
ATOM 757 C C . VAL A 1 90 ? -9.149 -12.988 10.490 1.00 71.62 90 VAL A C 1
ATOM 759 O O . VAL A 1 90 ? -10.111 -12.234 10.396 1.00 71.62 90 VAL A O 1
ATOM 762 N N . LYS A 1 91 ? -7.970 -12.704 9.934 1.00 69.19 91 LYS A N 1
ATOM 763 C CA . LYS A 1 91 ? -7.861 -11.708 8.868 1.00 69.19 91 LYS A CA 1
ATOM 764 C C . LYS A 1 91 ? -8.160 -12.415 7.562 1.00 69.19 91 LYS A C 1
ATOM 766 O O . LYS A 1 91 ? -7.359 -13.244 7.131 1.00 69.19 91 LYS A O 1
ATOM 771 N N . ASP A 1 92 ? -9.305 -12.098 6.973 1.00 75.44 92 ASP A N 1
ATOM 772 C CA . ASP A 1 92 ? -9.600 -12.537 5.618 1.00 75.44 92 ASP A CA 1
ATOM 773 C C . ASP A 1 92 ? -8.510 -12.016 4.685 1.00 75.44 92 ASP A C 1
ATOM 775 O O . ASP A 1 92 ? -8.020 -10.887 4.816 1.00 75.44 92 ASP A O 1
ATOM 779 N N . LEU A 1 93 ? -8.068 -12.894 3.792 1.00 75.88 93 LEU A N 1
ATOM 780 C CA . LEU A 1 93 ? -7.065 -12.540 2.812 1.00 75.88 93 LEU A CA 1
ATOM 781 C C . LEU A 1 93 ? -7.707 -11.543 1.834 1.00 75.88 93 LEU A C 1
ATOM 783 O O . LEU A 1 93 ? -8.775 -11.858 1.310 1.00 75.88 93 LEU A O 1
ATOM 787 N N . PRO A 1 94 ? -7.101 -10.367 1.583 1.00 77.94 94 PRO A N 1
ATOM 788 C CA . PRO A 1 94 ? -7.686 -9.394 0.666 1.00 77.94 94 PRO A CA 1
ATOM 789 C C . PRO A 1 94 ? -7.956 -10.004 -0.715 1.00 77.94 94 PRO A C 1
ATOM 791 O O . PRO A 1 94 ? -7.138 -10.782 -1.215 1.00 77.94 94 PRO A O 1
ATOM 794 N N . ASP A 1 95 ? -9.065 -9.616 -1.348 1.00 80.19 95 ASP A N 1
ATOM 795 C CA . ASP A 1 95 ? -9.555 -10.199 -2.610 1.00 80.19 95 ASP A CA 1
ATOM 796 C C . ASP A 1 95 ? -8.509 -10.196 -3.733 1.00 80.19 95 ASP A C 1
ATOM 798 O O . ASP A 1 95 ? -8.441 -11.122 -4.539 1.00 80.19 95 ASP A O 1
ATOM 802 N N . LYS A 1 96 ? -7.621 -9.198 -3.740 1.00 78.94 96 LYS A N 1
ATOM 803 C CA . LYS A 1 96 ? -6.472 -9.098 -4.647 1.00 78.94 96 LYS A CA 1
ATOM 804 C C . LYS A 1 96 ? -5.591 -10.354 -4.645 1.00 78.94 96 LYS A C 1
ATOM 806 O O . LYS A 1 96 ? -5.156 -10.810 -5.701 1.00 78.94 96 LYS A O 1
ATOM 811 N N . TYR A 1 97 ? -5.346 -10.933 -3.471 1.00 78.62 97 TYR A N 1
ATOM 812 C CA . TYR A 1 97 ? -4.539 -12.145 -3.340 1.00 78.62 97 TYR A CA 1
ATOM 813 C C . TYR A 1 97 ? -5.310 -13.399 -3.760 1.00 78.62 97 TYR A C 1
ATOM 815 O O . TYR A 1 97 ? -4.692 -14.356 -4.217 1.00 78.62 97 TYR A O 1
ATOM 823 N N . LEU A 1 98 ? -6.644 -13.396 -3.654 1.00 82.56 98 LEU A N 1
ATOM 824 C CA . LEU A 1 98 ? -7.491 -14.459 -4.208 1.00 82.56 98 LEU A CA 1
ATOM 825 C C . LEU A 1 98 ? -7.530 -14.401 -5.742 1.00 82.56 98 LEU A C 1
ATOM 827 O O . LEU A 1 98 ? -7.573 -15.441 -6.395 1.00 82.56 98 LEU A O 1
ATOM 831 N N . ALA A 1 99 ? -7.481 -13.194 -6.309 1.00 82.88 99 ALA A N 1
ATOM 832 C CA . ALA A 1 99 ? -7.411 -12.953 -7.748 1.00 82.88 99 ALA A CA 1
ATOM 833 C C . ALA A 1 99 ? -5.999 -13.132 -8.337 1.00 82.88 99 ALA A C 1
ATOM 835 O O . ALA A 1 99 ? -5.846 -13.100 -9.557 1.00 82.88 99 ALA A O 1
ATOM 836 N N . CYS A 1 100 ? -4.979 -13.323 -7.490 1.00 80.50 100 CYS A N 1
ATOM 837 C CA . CYS A 1 100 ? -3.569 -13.373 -7.879 1.00 80.50 100 CYS A CA 1
ATOM 838 C C . CYS A 1 100 ? -3.130 -12.159 -8.728 1.00 80.50 100 CYS A C 1
ATOM 840 O O . CYS A 1 100 ? -2.319 -12.328 -9.638 1.00 80.50 100 CYS A O 1
ATOM 842 N N . ASP A 1 101 ? -3.655 -10.954 -8.456 1.00 81.94 101 ASP A N 1
ATOM 843 C CA . ASP A 1 101 ? -3.243 -9.734 -9.172 1.00 81.94 101 ASP A CA 1
ATOM 844 C C . ASP A 1 101 ? -1.821 -9.332 -8.725 1.00 81.94 101 ASP A C 1
ATOM 846 O O . ASP A 1 101 ? -1.622 -9.007 -7.546 1.00 81.94 101 ASP A O 1
ATOM 850 N N . PRO A 1 102 ? -0.818 -9.361 -9.627 1.00 80.94 102 PRO A N 1
ATOM 851 C CA . PRO A 1 102 ? 0.557 -9.015 -9.284 1.00 80.94 102 PRO A CA 1
ATOM 852 C C . PRO A 1 102 ? 0.784 -7.500 -9.145 1.00 80.94 102 PRO A C 1
ATOM 854 O O . PRO A 1 102 ? 1.851 -7.095 -8.686 1.00 80.94 102 PRO A O 1
ATOM 857 N N . LEU A 1 103 ? -0.172 -6.653 -9.549 1.00 86.88 103 LEU A N 1
ATOM 858 C CA . LEU A 1 103 ? 0.004 -5.201 -9.551 1.00 86.88 103 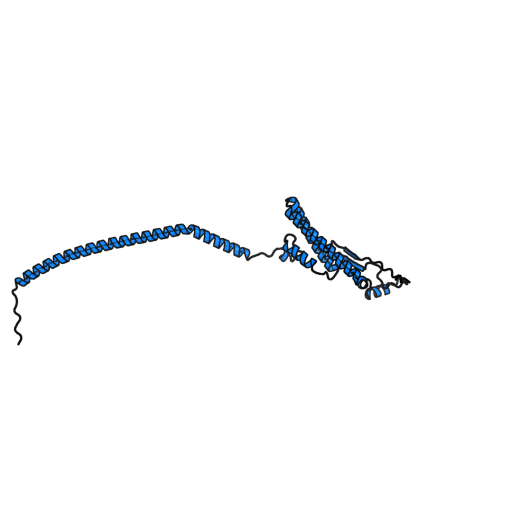LEU A CA 1
ATOM 859 C C . LEU A 1 103 ? -0.061 -4.622 -8.130 1.00 86.88 103 LEU A C 1
ATOM 861 O O . LEU A 1 103 ? -0.950 -4.996 -7.367 1.00 86.88 103 LEU A O 1
ATOM 865 N N . PRO A 1 104 ? 0.814 -3.676 -7.744 1.00 89.69 104 PRO A N 1
ATOM 866 C CA . PRO A 1 104 ? 0.707 -2.967 -6.467 1.00 89.69 104 PRO A CA 1
ATOM 867 C C . PRO A 1 104 ? -0.648 -2.265 -6.310 1.00 89.69 104 PRO A C 1
ATOM 869 O O . PRO A 1 104 ? -1.199 -1.735 -7.276 1.00 89.69 104 PRO A O 1
ATOM 872 N N . ASP A 1 105 ? -1.205 -2.295 -5.097 1.00 88.88 105 ASP A N 1
ATOM 873 C CA . ASP A 1 105 ? -2.482 -1.638 -4.818 1.00 88.88 105 ASP A CA 1
ATOM 874 C C . ASP A 1 105 ? -2.233 -0.166 -4.457 1.00 88.88 105 ASP A C 1
ATOM 876 O O . ASP A 1 105 ? -1.535 0.099 -3.478 1.00 88.88 105 ASP A O 1
ATOM 880 N N . PRO A 1 106 ? -2.764 0.799 -5.223 1.00 89.25 106 PRO A N 1
ATOM 881 C CA . PRO A 1 106 ? -2.585 2.211 -4.929 1.00 89.25 106 PRO A CA 1
ATOM 882 C C . PRO A 1 106 ? -3.410 2.717 -3.744 1.00 89.25 106 PRO A C 1
ATOM 884 O O . PRO A 1 106 ? -3.226 3.865 -3.356 1.00 89.25 106 PRO A O 1
ATOM 887 N N . GLU A 1 107 ? -4.322 1.925 -3.180 1.00 87.62 107 GLU A N 1
ATOM 888 C CA . GLU A 1 107 ? -5.007 2.288 -1.933 1.00 87.62 107 GLU A CA 1
ATOM 889 C C . GLU A 1 107 ? -4.163 1.968 -0.688 1.00 87.62 107 GLU A C 1
ATOM 891 O O . GLU A 1 107 ? -4.343 2.590 0.361 1.00 87.62 107 GLU A O 1
ATOM 896 N N . GLU A 1 108 ? -3.208 1.042 -0.805 1.00 89.50 108 GLU A N 1
ATOM 897 C CA . GLU A 1 108 ? -2.307 0.622 0.269 1.00 89.50 108 GLU A CA 1
ATOM 898 C C . GLU A 1 108 ? -0.922 1.262 0.081 1.00 89.50 108 GLU A C 1
ATOM 900 O O . GLU A 1 108 ? -0.116 0.858 -0.759 1.00 89.50 108 GLU A O 1
ATOM 905 N N . GLU A 1 109 ? -0.601 2.252 0.916 1.00 89.75 109 GLU A N 1
ATOM 906 C CA . GLU A 1 109 ? 0.666 2.996 0.841 1.00 89.75 109 GLU A CA 1
ATOM 907 C C . GLU A 1 109 ? 1.898 2.086 0.948 1.00 89.75 109 GLU A C 1
ATOM 909 O O . GLU A 1 109 ? 2.929 2.332 0.309 1.00 89.75 109 GLU A O 1
ATOM 914 N N . ARG A 1 110 ? 1.792 1.002 1.726 1.00 91.12 110 ARG A N 1
ATOM 915 C CA . ARG A 1 110 ? 2.867 0.018 1.866 1.00 91.12 110 ARG A CA 1
ATOM 916 C C . ARG A 1 110 ? 3.204 -0.644 0.531 1.00 91.12 110 ARG A C 1
ATOM 918 O O . ARG A 1 110 ? 4.388 -0.837 0.252 1.00 91.12 110 ARG A O 1
ATOM 925 N N . ASP A 1 111 ? 2.204 -0.987 -0.276 1.00 91.50 111 ASP A N 1
ATOM 926 C CA . ASP A 1 111 ? 2.403 -1.664 -1.559 1.00 91.50 111 ASP A CA 1
ATOM 927 C C . ASP A 1 111 ? 3.106 -0.724 -2.551 1.00 91.50 111 ASP A C 1
ATOM 929 O O . ASP A 1 111 ? 4.105 -1.116 -3.162 1.00 91.50 111 ASP A O 1
ATOM 933 N N . ILE A 1 112 ? 2.657 0.537 -2.644 1.00 93.50 112 ILE A N 1
ATOM 934 C CA . ILE A 1 112 ? 3.291 1.561 -3.495 1.00 93.50 112 ILE A CA 1
ATOM 935 C C . ILE A 1 112 ? 4.742 1.794 -3.069 1.00 93.50 112 ILE A C 1
ATOM 937 O O . ILE A 1 112 ? 5.652 1.761 -3.897 1.00 93.50 112 ILE A O 1
ATOM 941 N N . THR A 1 113 ? 4.971 2.014 -1.773 1.00 94.75 113 THR A N 1
ATOM 942 C CA . THR A 1 113 ? 6.305 2.327 -1.246 1.00 94.75 113 THR A CA 1
ATOM 943 C C . THR A 1 113 ? 7.261 1.158 -1.460 1.00 94.75 113 THR A C 1
ATOM 945 O O . THR A 1 113 ? 8.392 1.358 -1.892 1.00 94.75 113 THR A O 1
ATOM 948 N N . THR A 1 114 ? 6.794 -0.074 -1.243 1.00 94.50 114 THR A N 1
ATOM 949 C CA . THR A 1 114 ? 7.595 -1.280 -1.487 1.00 94.50 114 THR A CA 1
ATOM 950 C C . THR A 1 114 ? 7.987 -1.391 -2.959 1.00 94.50 114 THR A C 1
ATOM 952 O O . THR A 1 114 ? 9.156 -1.633 -3.257 1.00 94.50 114 THR A O 1
ATOM 955 N N . PHE A 1 115 ? 7.048 -1.168 -3.885 1.00 95.00 115 PHE A N 1
ATOM 956 C CA . PHE A 1 115 ? 7.343 -1.161 -5.319 1.00 95.00 115 PHE A CA 1
ATOM 957 C C . PHE A 1 115 ? 8.370 -0.082 -5.690 1.00 95.00 115 PHE A C 1
ATOM 959 O O . PHE A 1 115 ? 9.363 -0.382 -6.353 1.00 95.00 115 PHE A O 1
ATOM 966 N N . ILE A 1 116 ? 8.172 1.150 -5.208 1.00 94.88 116 ILE A N 1
ATOM 967 C CA . ILE A 1 116 ? 9.080 2.281 -5.436 1.00 94.88 116 ILE A CA 1
ATOM 968 C C . ILE A 1 116 ? 10.491 1.953 -4.955 1.00 94.88 116 ILE A C 1
ATOM 970 O O . ILE A 1 116 ? 11.439 2.113 -5.720 1.00 94.88 116 ILE A O 1
ATOM 974 N N . THR A 1 117 ? 10.651 1.466 -3.724 1.00 95.50 117 THR A N 1
ATOM 975 C CA . THR A 1 117 ? 11.969 1.132 -3.171 1.00 95.50 117 THR A CA 1
ATOM 976 C C . THR A 1 117 ? 12.642 0.016 -3.967 1.00 95.50 117 THR A C 1
ATOM 978 O O . THR A 1 117 ? 13.774 0.189 -4.418 1.00 95.50 117 THR A O 1
ATOM 981 N N . LEU A 1 118 ? 11.938 -1.097 -4.209 1.00 94.38 118 LEU A N 1
ATOM 982 C CA . LEU A 1 118 ? 12.496 -2.249 -4.923 1.00 94.38 118 LEU A CA 1
ATOM 983 C C . LEU A 1 118 ? 12.937 -1.890 -6.344 1.00 94.38 118 LEU A C 1
ATOM 985 O O . LEU A 1 118 ? 14.033 -2.264 -6.764 1.00 94.38 118 LEU A O 1
ATOM 989 N N . TRP A 1 119 ? 12.106 -1.153 -7.081 1.00 94.81 119 TRP A N 1
ATOM 990 C CA . TRP A 1 119 ? 12.434 -0.769 -8.449 1.00 94.81 119 TRP A CA 1
ATOM 991 C C . TRP A 1 119 ? 13.499 0.329 -8.501 1.00 94.81 119 TRP A C 1
ATOM 993 O O . TRP A 1 119 ? 14.381 0.312 -9.363 1.00 94.81 119 TRP A O 1
ATOM 1003 N N . SER A 1 120 ? 13.468 1.267 -7.552 1.00 94.31 120 SER A N 1
ATOM 1004 C CA . SER A 1 120 ? 14.449 2.346 -7.495 1.00 94.31 120 SER A CA 1
ATOM 1005 C C . SER A 1 120 ? 15.870 1.818 -7.269 1.00 94.31 120 SER A C 1
ATOM 1007 O O . SER A 1 120 ? 16.794 2.263 -7.960 1.00 94.31 120 SER A O 1
ATOM 1009 N N . GLU A 1 121 ? 16.031 0.859 -6.352 1.00 93.62 121 GLU A N 1
ATOM 1010 C CA . GLU A 1 121 ? 17.318 0.257 -5.977 1.00 93.62 121 GLU A CA 1
ATOM 1011 C C . GLU A 1 121 ? 17.782 -0.840 -6.946 1.00 93.62 121 GLU A C 1
ATOM 1013 O O . GLU A 1 121 ? 18.983 -1.003 -7.180 1.00 93.62 121 GLU A O 1
ATOM 1018 N N . GLY A 1 122 ? 16.844 -1.596 -7.521 1.00 90.88 122 GLY A N 1
ATOM 1019 C CA . GLY A 1 122 ? 17.140 -2.650 -8.485 1.00 90.88 122 GLY A CA 1
ATOM 1020 C C . GLY A 1 122 ? 17.698 -2.098 -9.796 1.00 90.88 122 GLY A C 1
ATOM 1021 O O . GLY A 1 122 ? 17.350 -1.001 -10.219 1.00 90.88 122 GLY A O 1
ATOM 1022 N N . LYS A 1 123 ? 18.555 -2.864 -10.478 1.00 88.44 123 LYS A N 1
ATOM 1023 C CA . LYS A 1 123 ? 18.934 -2.585 -11.872 1.00 88.44 123 LYS A CA 1
ATOM 1024 C C . LYS A 1 123 ? 18.089 -3.444 -12.800 1.00 88.44 123 LYS A C 1
ATOM 1026 O O . LYS A 1 123 ? 18.020 -4.658 -12.602 1.00 88.44 123 LYS A O 1
ATOM 1031 N N . ASP A 1 124 ? 17.493 -2.824 -13.809 1.00 89.50 124 ASP A N 1
ATOM 1032 C CA . ASP A 1 124 ? 16.813 -3.551 -14.873 1.00 89.50 124 ASP A CA 1
ATOM 1033 C C . ASP A 1 124 ? 17.865 -4.298 -15.708 1.00 89.50 124 ASP A C 1
ATOM 1035 O O . ASP A 1 124 ? 18.921 -3.751 -16.037 1.00 89.50 124 ASP A O 1
ATOM 1039 N N . LYS A 1 125 ? 17.628 -5.586 -15.982 1.00 83.62 125 LYS A N 1
ATOM 1040 C CA . LYS A 1 125 ? 18.601 -6.434 -16.696 1.00 83.62 125 LYS A CA 1
ATOM 1041 C C . LYS A 1 125 ? 18.497 -6.246 -18.200 1.00 83.62 125 LYS A C 1
ATOM 1043 O O . LYS A 1 125 ? 19.503 -6.309 -18.900 1.00 83.62 125 LYS A O 1
ATOM 1048 N N . THR A 1 126 ? 17.275 -6.050 -18.679 1.00 85.00 126 THR A N 1
ATOM 1049 C CA . THR A 1 126 ? 16.960 -5.825 -20.083 1.00 85.00 126 THR A CA 1
ATOM 1050 C C . THR A 1 126 ? 16.099 -4.574 -20.228 1.00 85.00 126 THR A C 1
ATOM 1052 O O . THR A 1 126 ? 15.418 -4.149 -19.295 1.00 85.00 126 THR A O 1
ATOM 1055 N N . HIS A 1 127 ? 16.108 -3.980 -21.419 1.00 84.56 127 HIS A N 1
ATOM 1056 C CA . HIS A 1 127 ? 15.237 -2.849 -21.732 1.00 84.56 127 HIS A CA 1
ATOM 1057 C C . HIS A 1 127 ? 13.748 -3.251 -21.734 1.00 84.56 127 HIS A C 1
ATOM 1059 O O . HIS A 1 127 ? 12.895 -2.411 -21.460 1.00 84.56 127 HIS A O 1
ATOM 1065 N N . GLN A 1 128 ? 13.428 -4.532 -21.971 1.00 88.69 128 GLN A N 1
ATOM 1066 C CA . GLN A 1 128 ? 12.068 -5.052 -21.814 1.00 88.69 128 GLN A CA 1
ATOM 1067 C C . GLN A 1 128 ? 11.636 -5.061 -20.342 1.00 88.69 128 GLN A C 1
ATOM 1069 O O . GLN A 1 128 ? 10.560 -4.558 -20.042 1.00 88.69 128 GLN A O 1
ATOM 1074 N N . ASP A 1 129 ? 12.488 -5.533 -19.420 1.00 89.88 129 ASP A N 1
ATOM 1075 C CA . ASP A 1 129 ? 12.168 -5.535 -17.980 1.00 89.88 129 ASP A CA 1
ATOM 1076 C C . ASP A 1 129 ? 11.856 -4.118 -17.476 1.00 89.88 129 ASP A C 1
ATOM 1078 O O . ASP A 1 129 ? 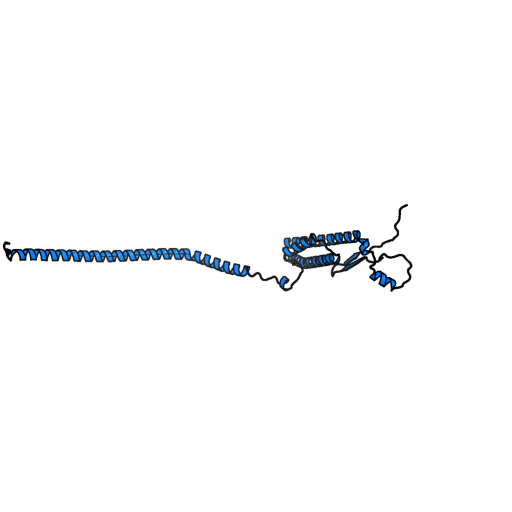10.906 -3.897 -16.725 1.00 89.88 129 ASP A O 1
ATOM 1082 N N . MET A 1 130 ? 12.633 -3.133 -17.933 1.00 92.38 130 MET A N 1
ATOM 1083 C CA . MET A 1 130 ? 12.381 -1.728 -17.622 1.00 92.38 130 MET A CA 1
ATOM 1084 C C . MET A 1 130 ? 11.042 -1.253 -18.174 1.00 92.38 130 MET A C 1
ATOM 1086 O O . MET A 1 130 ? 10.303 -0.581 -17.459 1.00 92.38 130 MET A O 1
ATOM 1090 N N . LEU A 1 131 ? 10.710 -1.586 -19.424 1.00 92.25 131 LEU A N 1
ATOM 1091 C CA . LEU A 1 131 ? 9.417 -1.223 -19.999 1.00 92.25 131 LEU A CA 1
ATOM 1092 C C . LEU A 1 131 ? 8.247 -1.859 -19.249 1.00 92.25 131 LEU A C 1
ATOM 1094 O O . LEU A 1 131 ? 7.233 -1.192 -19.052 1.00 92.25 131 LEU A O 1
ATOM 1098 N N . ASP A 1 132 ? 8.387 -3.104 -18.803 1.00 92.25 132 ASP A N 1
ATOM 1099 C CA . ASP A 1 132 ? 7.363 -3.806 -18.029 1.00 92.25 132 ASP A CA 1
ATOM 1100 C C . ASP A 1 132 ? 7.174 -3.155 -16.646 1.00 92.25 132 ASP A C 1
ATOM 1102 O O . ASP A 1 132 ? 6.042 -2.944 -16.190 1.00 92.25 132 ASP A O 1
ATOM 1106 N N . ASN A 1 133 ? 8.267 -2.740 -15.998 1.00 93.31 133 ASN A N 1
ATOM 1107 C CA . ASN A 1 133 ? 8.216 -1.980 -14.747 1.00 93.31 133 ASN A CA 1
ATOM 1108 C C . ASN A 1 133 ? 7.623 -0.571 -14.948 1.00 93.31 133 ASN A C 1
ATOM 1110 O O . ASN A 1 133 ? 6.795 -0.135 -14.146 1.00 93.31 133 ASN A O 1
ATOM 1114 N N . CYS A 1 134 ? 7.954 0.116 -16.046 1.00 93.88 134 CYS A N 1
ATOM 1115 C CA . CYS A 1 134 ? 7.332 1.387 -16.434 1.00 93.88 134 CYS A CA 1
ATOM 1116 C C . CYS A 1 134 ? 5.830 1.225 -16.706 1.00 93.88 134 CYS A C 1
ATOM 1118 O O . CYS A 1 134 ? 5.030 2.045 -16.262 1.00 93.88 134 CYS A O 1
ATOM 1120 N N . GLN A 1 135 ? 5.425 0.144 -17.374 1.00 94.00 135 GLN A N 1
ATOM 1121 C CA . GLN A 1 135 ? 4.020 -0.180 -17.617 1.00 94.00 135 GLN A CA 1
ATOM 1122 C C . GLN A 1 135 ? 3.268 -0.448 -16.308 1.00 94.00 135 GLN A C 1
ATOM 1124 O O . GLN A 1 135 ? 2.137 0.009 -16.140 1.00 94.00 135 GLN A O 1
ATOM 1129 N N . THR A 1 136 ? 3.903 -1.148 -15.367 1.00 94.06 136 THR A N 1
ATOM 1130 C CA . THR A 1 136 ? 3.365 -1.373 -14.017 1.00 94.06 136 THR A CA 1
ATOM 1131 C C . THR A 1 136 ? 3.204 -0.052 -13.263 1.00 94.06 136 THR A C 1
ATOM 1133 O O . THR A 1 136 ? 2.145 0.217 -12.699 1.00 94.06 136 THR A O 1
ATOM 1136 N N . SER A 1 137 ? 4.222 0.809 -13.310 1.00 94.88 137 SER A N 1
ATOM 1137 C CA . SER A 1 137 ? 4.204 2.162 -12.747 1.00 94.88 137 SER A CA 1
ATOM 1138 C C . SER A 1 137 ? 3.057 3.009 -13.314 1.00 94.88 137 SER A C 1
ATOM 1140 O O . SER A 1 137 ? 2.306 3.623 -12.554 1.00 94.88 137 SER A O 1
ATOM 1142 N N . GLU A 1 138 ? 2.839 2.984 -14.632 1.00 94.44 138 GLU A N 1
ATOM 1143 C CA . GLU A 1 138 ? 1.737 3.722 -15.257 1.00 94.44 138 GLU A CA 1
ATOM 1144 C C . GLU A 1 138 ? 0.365 3.155 -14.868 1.00 94.44 138 GLU A C 1
ATOM 1146 O O . GLU A 1 138 ? -0.553 3.923 -14.587 1.00 94.44 138 GLU A O 1
ATOM 1151 N N . ALA A 1 139 ? 0.223 1.832 -14.738 1.00 93.44 139 ALA A N 1
ATOM 1152 C CA . ALA A 1 139 ? -1.012 1.223 -14.241 1.00 93.44 139 ALA A CA 1
ATOM 1153 C C . ALA A 1 139 ? -1.348 1.683 -12.806 1.00 93.44 139 ALA A C 1
ATOM 1155 O O . ALA A 1 139 ? -2.509 1.976 -12.501 1.00 93.44 139 ALA A O 1
ATOM 1156 N N . ILE A 1 140 ? -0.337 1.811 -11.935 1.00 94.25 140 ILE A N 1
ATOM 1157 C CA . ILE A 1 140 ? -0.496 2.383 -10.587 1.00 94.25 140 ILE A CA 1
ATOM 1158 C C . ILE A 1 140 ? -0.927 3.849 -10.696 1.00 94.25 140 ILE A C 1
ATOM 1160 O O . ILE A 1 140 ? -1.910 4.244 -10.073 1.00 94.25 140 ILE A O 1
ATOM 1164 N N . ILE A 1 141 ? -0.253 4.650 -11.529 1.00 94.94 141 ILE A N 1
ATOM 1165 C CA . ILE A 1 141 ? -0.576 6.069 -11.745 1.00 94.94 141 ILE A CA 1
ATOM 1166 C C . ILE A 1 141 ? -2.018 6.250 -12.230 1.00 94.94 141 ILE A C 1
ATOM 1168 O O . ILE A 1 141 ? -2.708 7.143 -11.737 1.00 94.94 141 ILE A O 1
ATOM 1172 N N . GLN A 1 142 ? -2.491 5.431 -13.171 1.00 93.69 142 GLN A N 1
ATOM 1173 C CA . GLN A 1 142 ? -3.864 5.486 -13.680 1.00 93.69 142 GLN A CA 1
ATOM 1174 C C . GLN A 1 142 ? -4.882 5.225 -12.567 1.00 93.69 142 GLN A C 1
ATOM 1176 O O . GLN A 1 142 ? -5.823 5.996 -12.388 1.00 93.69 142 GLN A O 1
ATOM 1181 N N . ARG A 1 143 ? -4.667 4.186 -11.756 1.00 92.81 143 ARG A N 1
ATOM 1182 C CA . ARG A 1 143 ? -5.529 3.909 -10.601 1.00 92.81 143 ARG A CA 1
ATOM 1183 C C . ARG A 1 143 ? -5.452 5.037 -9.552 1.00 92.81 143 ARG A C 1
ATOM 1185 O O . ARG A 1 143 ? -6.487 5.457 -9.041 1.00 92.81 143 ARG A O 1
ATOM 1192 N N . MET A 1 144 ? -4.273 5.618 -9.298 1.00 94.00 144 MET A N 1
ATOM 1193 C CA . MET A 1 144 ? -4.120 6.789 -8.415 1.00 94.00 144 MET A CA 1
ATOM 1194 C C . MET A 1 144 ? -4.831 8.042 -8.944 1.00 94.00 144 MET A C 1
ATOM 1196 O O . MET A 1 144 ? -5.264 8.874 -8.150 1.00 94.00 144 MET A O 1
ATOM 1200 N N . GLN A 1 145 ? -4.981 8.205 -10.262 1.00 94.56 145 GLN A N 1
ATOM 1201 C CA . GLN A 1 145 ? -5.757 9.313 -10.831 1.00 94.56 145 GLN A CA 1
ATOM 1202 C C . GLN A 1 145 ? -7.245 9.205 -10.490 1.00 94.56 145 GLN A C 1
ATOM 1204 O O . GLN A 1 145 ? -7.873 10.234 -10.240 1.00 94.56 145 GLN A O 1
ATOM 1209 N N . ASN A 1 146 ? -7.792 7.988 -10.408 1.00 93.62 146 ASN A N 1
ATOM 1210 C CA . ASN A 1 146 ? -9.168 7.781 -9.953 1.00 93.62 146 ASN A CA 1
ATOM 1211 C C . ASN A 1 146 ? -9.320 8.215 -8.488 1.00 93.62 146 ASN A C 1
ATOM 1213 O O . ASN A 1 146 ? -10.195 9.021 -8.178 1.00 93.62 146 ASN A O 1
ATOM 1217 N N . ILE A 1 147 ? -8.394 7.787 -7.619 1.00 93.94 147 ILE A N 1
ATOM 1218 C CA . ILE A 1 147 ? -8.355 8.183 -6.199 1.00 93.94 147 ILE A CA 1
ATOM 1219 C C . ILE A 1 147 ? -8.219 9.706 -6.055 1.00 93.94 147 ILE A C 1
ATOM 1221 O O . ILE A 1 147 ? -8.880 10.328 -5.223 1.00 93.94 147 ILE A O 1
ATOM 1225 N N . TYR A 1 148 ? -7.378 10.330 -6.882 1.00 94.75 148 TYR A N 1
ATOM 1226 C CA . TYR A 1 148 ? -7.233 11.781 -6.923 1.00 94.75 148 TYR A CA 1
ATOM 1227 C C . TYR A 1 148 ? -8.536 12.476 -7.342 1.00 94.75 148 TYR A C 1
ATOM 1229 O O . TYR A 1 148 ? -8.911 13.482 -6.743 1.00 94.75 148 TYR A O 1
ATOM 1237 N N . GLY A 1 149 ? -9.246 11.938 -8.339 1.00 94.62 149 GLY A N 1
ATOM 1238 C CA . GLY A 1 149 ? -10.549 12.442 -8.776 1.00 94.62 149 GLY A CA 1
ATOM 1239 C C . GLY A 1 149 ? -11.603 12.393 -7.668 1.00 94.62 149 GLY A C 1
ATOM 1240 O O . GLY A 1 149 ? -12.331 13.365 -7.465 1.00 94.62 149 GLY A O 1
ATOM 1241 N N . GLU A 1 150 ? -11.634 11.310 -6.892 1.00 94.19 150 GLU A N 1
ATOM 1242 C CA . GLU A 1 150 ? -12.493 11.194 -5.709 1.00 94.19 150 GLU A CA 1
ATOM 1243 C C . GLU A 1 150 ? -12.103 12.194 -4.616 1.00 94.19 150 GLU A C 1
ATOM 1245 O O . GLU A 1 150 ? -12.966 12.884 -4.075 1.00 94.19 150 GLU A O 1
ATOM 1250 N N . ALA A 1 151 ? -10.805 12.332 -4.331 1.00 94.19 151 ALA A N 1
ATOM 1251 C CA . ALA A 1 151 ? -10.292 13.301 -3.362 1.00 94.19 151 ALA A CA 1
ATOM 1252 C C . ALA A 1 151 ? -10.576 14.757 -3.773 1.00 94.19 151 ALA A C 1
ATOM 1254 O O . ALA A 1 151 ? -10.770 15.625 -2.920 1.00 94.19 151 ALA A O 1
ATOM 1255 N N . MET A 1 152 ? -10.618 15.043 -5.077 1.00 94.75 152 MET A N 1
ATOM 1256 C CA . MET A 1 152 ? -11.068 16.335 -5.595 1.00 94.75 152 MET A CA 1
ATOM 1257 C C . MET A 1 152 ? -12.562 16.548 -5.354 1.00 94.75 152 MET A C 1
ATOM 1259 O O . MET A 1 152 ? -12.956 17.632 -4.932 1.00 94.75 152 MET A O 1
ATOM 1263 N N . ALA A 1 153 ? -13.392 15.523 -5.568 1.00 95.38 153 ALA A N 1
ATOM 1264 C CA . ALA A 1 153 ? -14.832 15.606 -5.331 1.00 95.38 153 ALA A CA 1
ATOM 1265 C C . ALA A 1 153 ? -15.184 15.789 -3.842 1.00 95.38 153 ALA A C 1
ATOM 1267 O O . ALA A 1 153 ? -16.166 16.458 -3.520 1.00 95.38 153 ALA A O 1
ATOM 1268 N N . THR A 1 154 ? -14.383 15.225 -2.933 1.00 95.62 154 THR A N 1
ATOM 1269 C CA . THR A 1 154 ? -14.561 15.352 -1.476 1.00 95.62 154 THR A CA 1
ATOM 1270 C C . THR A 1 154 ? -13.807 16.529 -0.852 1.00 95.62 154 THR A C 1
ATOM 1272 O O . THR A 1 154 ? -13.927 16.743 0.353 1.00 95.62 154 THR A O 1
ATOM 1275 N N . PHE A 1 155 ? -13.069 17.311 -1.651 1.00 94.19 155 PHE A N 1
ATOM 1276 C CA . PHE A 1 155 ? -12.212 18.416 -1.199 1.00 94.19 155 PHE A CA 1
ATOM 1277 C C . PHE A 1 155 ? -11.146 18.006 -0.161 1.00 94.19 155 PHE A C 1
ATOM 1279 O O . PHE A 1 155 ? -10.756 18.802 0.694 1.00 94.19 155 PHE A O 1
ATOM 1286 N N . ASP A 1 156 ? -10.637 16.773 -0.236 1.00 94.50 156 ASP A N 1
ATOM 1287 C CA . ASP A 1 156 ? -9.540 16.304 0.617 1.00 94.50 156 ASP A CA 1
ATOM 1288 C C . ASP A 1 156 ? -8.176 16.703 0.031 1.00 94.50 156 ASP A C 1
ATOM 1290 O O . ASP A 1 156 ? -7.556 15.975 -0.750 1.00 94.50 156 ASP A O 1
ATOM 1294 N N . GLU A 1 157 ? -7.687 17.877 0.430 1.00 94.12 157 GLU A N 1
ATOM 1295 C CA . GLU A 1 157 ? -6.392 18.410 -0.013 1.00 94.12 157 GLU A CA 1
ATOM 1296 C C . GLU A 1 157 ? -5.202 17.518 0.380 1.00 94.12 157 GLU A C 1
ATOM 1298 O O . GLU A 1 157 ? -4.207 17.452 -0.347 1.00 94.12 157 GLU A O 1
ATOM 1303 N N . LYS A 1 158 ? -5.287 16.793 1.505 1.00 94.75 158 LYS A N 1
ATOM 1304 C CA . LYS A 1 158 ? -4.190 15.923 1.958 1.00 94.75 158 LYS A CA 1
ATOM 1305 C C . LYS A 1 158 ? -4.046 14.731 1.029 1.00 94.75 158 LYS A C 1
ATOM 1307 O O . LYS A 1 158 ? -2.937 14.422 0.595 1.00 94.75 158 LYS A O 1
ATOM 1312 N N . LYS A 1 159 ? -5.167 14.090 0.690 1.00 93.00 159 LYS A N 1
ATOM 1313 C CA . LYS A 1 159 ? -5.177 12.939 -0.217 1.00 93.00 159 LYS A CA 1
ATOM 1314 C C . LYS A 1 159 ? -4.803 13.343 -1.645 1.00 93.00 159 LYS A C 1
ATOM 1316 O O . LYS A 1 159 ? -4.099 12.599 -2.324 1.00 93.00 159 LYS A O 1
ATOM 1321 N N . GLN A 1 160 ? -5.174 14.552 -2.070 1.00 93.31 160 GLN A N 1
ATOM 1322 C CA . GLN A 1 160 ? -4.714 15.132 -3.335 1.00 93.31 160 GLN A CA 1
ATOM 1323 C C . GLN A 1 160 ? -3.188 15.299 -3.382 1.00 93.31 160 GLN A C 1
ATOM 1325 O O . GLN A 1 160 ? -2.551 14.867 -4.346 1.00 93.31 160 GLN A O 1
ATOM 1330 N N . ALA A 1 161 ? -2.596 15.899 -2.344 1.00 95.19 161 ALA A N 1
ATOM 1331 C CA . ALA A 1 161 ? -1.149 16.087 -2.252 1.00 95.19 161 ALA A CA 1
ATOM 1332 C C . ALA A 1 161 ? -0.401 14.746 -2.214 1.00 95.19 161 ALA A C 1
ATOM 1334 O O . ALA A 1 161 ? 0.581 14.571 -2.934 1.00 95.19 161 ALA A O 1
ATOM 1335 N N . TRP A 1 162 ? -0.911 13.786 -1.440 1.00 94.31 162 TRP A N 1
ATOM 1336 C CA . TRP A 1 162 ? -0.386 12.422 -1.361 1.00 94.31 162 TRP A CA 1
ATOM 1337 C C . TRP A 1 162 ? -0.383 11.733 -2.733 1.00 94.31 162 TRP A C 1
ATOM 1339 O O . TRP A 1 162 ? 0.658 11.246 -3.174 1.00 94.31 162 TRP A O 1
ATOM 1349 N N . CYS A 1 163 ? -1.503 11.783 -3.468 1.00 95.12 163 CYS A N 1
ATOM 1350 C CA . CYS A 1 163 ? -1.584 11.201 -4.809 1.00 95.12 163 CYS A CA 1
ATOM 1351 C C . CYS A 1 163 ? -0.562 11.831 -5.765 1.00 95.12 163 CYS A C 1
ATOM 1353 O O . CYS A 1 163 ? 0.098 11.126 -6.525 1.00 95.12 163 CYS A O 1
ATOM 1355 N N . ASN A 1 164 ? -0.423 13.160 -5.741 1.00 94.88 164 ASN A N 1
ATOM 1356 C CA . ASN A 1 164 ? 0.522 13.859 -6.610 1.00 94.88 164 ASN A CA 1
ATOM 1357 C C . ASN A 1 164 ? 1.979 13.529 -6.270 1.00 94.88 164 ASN A C 1
ATOM 1359 O O . ASN A 1 164 ? 2.759 13.283 -7.184 1.00 94.88 164 ASN A O 1
ATOM 1363 N N . MET A 1 165 ? 2.327 13.443 -4.984 1.00 95.75 165 MET A N 1
ATOM 1364 C CA . MET A 1 165 ? 3.675 13.085 -4.537 1.00 95.75 165 MET A CA 1
ATOM 1365 C C . MET A 1 165 ? 4.127 11.740 -5.120 1.00 95.75 165 MET A C 1
ATOM 1367 O O . MET A 1 165 ? 5.166 11.671 -5.773 1.00 95.75 165 MET A O 1
ATOM 1371 N N . TYR A 1 166 ? 3.324 10.687 -4.949 1.00 95.75 166 TYR A N 1
ATOM 1372 C CA . TYR A 1 166 ? 3.670 9.351 -5.441 1.00 95.75 166 TYR A CA 1
ATOM 1373 C C . TYR A 1 166 ? 3.647 9.250 -6.969 1.00 95.75 166 TYR A C 1
ATOM 1375 O O . TYR A 1 166 ? 4.511 8.595 -7.550 1.00 95.75 166 TYR A O 1
ATOM 1383 N N . ARG A 1 167 ? 2.714 9.935 -7.643 1.00 95.31 167 ARG A N 1
ATOM 1384 C CA . ARG A 1 167 ? 2.703 10.012 -9.114 1.00 95.31 167 ARG A CA 1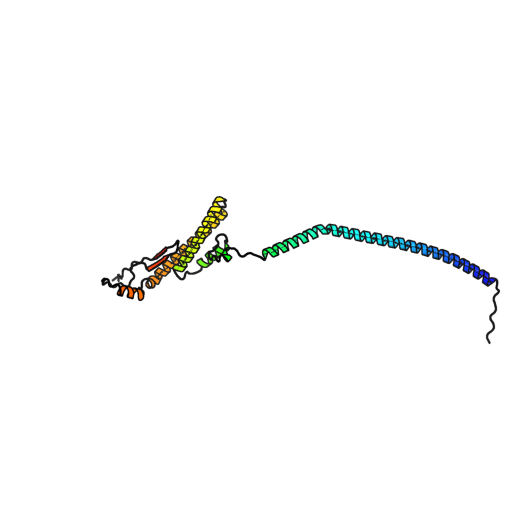
ATOM 1385 C C . ARG A 1 167 ? 3.979 10.654 -9.652 1.00 95.31 167 ARG A C 1
ATOM 1387 O O . ARG A 1 167 ? 4.552 10.158 -10.622 1.00 95.31 167 ARG A O 1
ATOM 1394 N N . ASP A 1 168 ? 4.428 11.738 -9.027 1.00 96.19 168 ASP A N 1
ATOM 1395 C CA . ASP A 1 168 ? 5.656 12.423 -9.419 1.00 96.19 168 ASP A CA 1
ATOM 1396 C C . ASP A 1 168 ? 6.890 11.559 -9.143 1.00 96.19 168 ASP A C 1
ATOM 1398 O O . ASP A 1 168 ? 7.801 11.514 -9.970 1.00 96.19 168 ASP A O 1
ATOM 1402 N N . GLU A 1 169 ? 6.923 10.846 -8.017 1.00 95.94 169 GLU A N 1
ATOM 1403 C CA . GLU A 1 169 ? 8.010 9.924 -7.679 1.00 95.94 169 GLU A CA 1
ATOM 1404 C C . GLU A 1 169 ? 8.133 8.784 -8.700 1.00 95.94 169 GLU A C 1
ATOM 1406 O O . GLU A 1 169 ? 9.208 8.558 -9.260 1.00 95.94 169 GLU A O 1
ATOM 1411 N N . LEU A 1 170 ? 7.017 8.125 -9.020 1.00 95.94 170 LEU A N 1
ATOM 1412 C CA . LEU A 1 170 ? 6.955 7.046 -10.007 1.00 95.94 170 LEU A CA 1
ATOM 1413 C C . LEU A 1 170 ? 7.422 7.507 -11.393 1.00 95.94 170 LEU A C 1
ATOM 1415 O O . LEU A 1 170 ? 8.207 6.821 -12.055 1.00 95.94 170 LEU A O 1
ATOM 1419 N N . ARG A 1 171 ? 7.007 8.704 -11.823 1.00 95.25 171 ARG A N 1
ATOM 1420 C CA . ARG A 1 171 ? 7.451 9.296 -13.095 1.00 95.25 171 ARG A CA 1
ATOM 1421 C C . ARG A 1 171 ? 8.937 9.635 -13.093 1.00 95.25 171 ARG A C 1
ATOM 1423 O O . ARG A 1 171 ? 9.615 9.364 -14.081 1.00 95.25 171 ARG A O 1
ATOM 1430 N N . LYS A 1 172 ? 9.462 10.182 -11.993 1.00 96.31 172 LYS A N 1
ATOM 1431 C CA . LYS A 1 172 ? 10.900 10.468 -11.848 1.00 96.31 172 LYS A CA 1
ATOM 1432 C C . LYS A 1 172 ? 11.737 9.197 -11.941 1.00 96.31 172 LYS A C 1
ATOM 1434 O O . LYS A 1 172 ? 12.754 9.200 -12.630 1.00 96.31 172 LYS A O 1
ATOM 1439 N N . ILE A 1 173 ? 11.312 8.119 -11.280 1.00 95.81 173 ILE A N 1
ATOM 1440 C CA . ILE A 1 173 ? 12.004 6.827 -11.359 1.00 95.81 173 ILE A CA 1
ATOM 1441 C C . ILE A 1 173 ? 11.953 6.299 -12.788 1.00 95.81 173 ILE A C 1
ATOM 1443 O O . ILE A 1 173 ? 13.003 5.972 -13.327 1.00 95.81 173 IL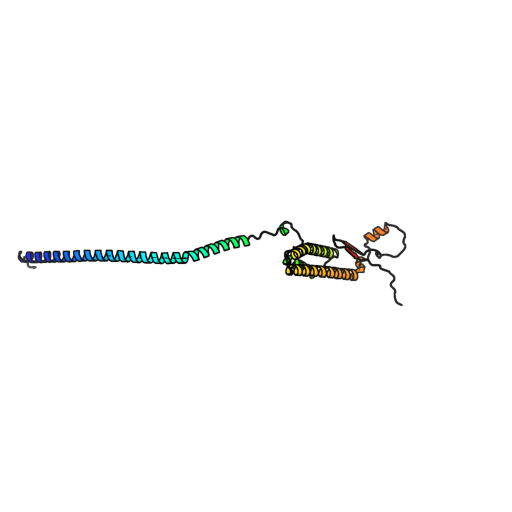E A O 1
ATOM 1447 N N . SER A 1 174 ? 10.778 6.309 -13.422 1.00 94.38 174 SER A N 1
ATOM 1448 C CA . SER A 1 174 ? 10.614 5.854 -14.809 1.00 94.38 174 SER A CA 1
ATOM 1449 C C . SER A 1 174 ? 11.593 6.567 -15.751 1.00 94.38 174 SER A C 1
ATOM 1451 O O . SER A 1 174 ? 12.336 5.913 -16.478 1.00 94.38 174 SER A O 1
ATOM 1453 N N . LEU A 1 175 ? 11.674 7.902 -15.680 1.00 93.75 175 LEU A N 1
ATOM 1454 C CA . LEU A 1 175 ? 12.615 8.695 -16.481 1.00 93.75 175 LEU A CA 1
ATOM 1455 C C . LEU A 1 175 ? 14.077 8.335 -16.196 1.00 93.75 175 LEU A C 1
ATOM 1457 O O . LEU A 1 175 ? 14.839 8.090 -17.126 1.00 93.75 175 LEU A O 1
ATOM 1461 N N . ARG A 1 176 ? 14.457 8.227 -14.917 1.00 95.12 176 ARG A N 1
ATOM 1462 C CA . ARG A 1 176 ? 15.814 7.818 -14.533 1.00 95.12 176 ARG A CA 1
ATOM 1463 C C . ARG A 1 176 ? 16.174 6.442 -15.098 1.00 95.12 176 ARG A C 1
ATOM 1465 O O . ARG A 1 176 ? 17.303 6.245 -15.531 1.00 95.12 176 ARG A O 1
ATOM 1472 N N . LYS A 1 177 ? 15.235 5.493 -15.107 1.00 93.81 177 LYS A N 1
ATOM 1473 C CA . LYS A 1 177 ? 15.458 4.152 -15.662 1.00 93.81 177 LYS A CA 1
ATOM 1474 C C . LYS A 1 177 ? 15.661 4.168 -17.174 1.00 93.81 177 LYS A C 1
ATOM 1476 O O . LYS A 1 177 ? 16.569 3.495 -17.662 1.00 93.81 177 LYS A O 1
ATOM 1481 N N . PHE A 1 178 ? 14.893 4.985 -17.896 1.00 90.94 178 PHE A N 1
ATOM 1482 C CA . PHE A 1 178 ? 15.132 5.222 -19.321 1.00 90.94 178 PHE A CA 1
ATOM 1483 C C . PHE A 1 178 ? 16.530 5.791 -19.573 1.00 90.94 178 PHE A C 1
ATOM 1485 O O . PHE A 1 178 ? 17.219 5.311 -20.475 1.00 90.94 178 PHE A O 1
ATOM 1492 N N . ASP A 1 179 ? 16.975 6.758 -18.769 1.00 91.81 179 ASP A N 1
ATOM 1493 C CA . ASP A 1 179 ? 18.318 7.335 -18.889 1.00 91.81 179 ASP A CA 1
ATOM 1494 C C . ASP A 1 179 ? 19.414 6.293 -18.610 1.00 91.81 179 ASP A C 1
ATOM 1496 O O . ASP A 1 179 ? 20.375 6.189 -19.372 1.00 91.81 179 ASP A O 1
ATOM 1500 N N . GLU A 1 180 ? 19.257 5.477 -17.561 1.00 91.62 180 GLU A N 1
ATOM 1501 C CA . GLU A 1 180 ? 20.199 4.410 -17.193 1.00 91.62 180 GLU A CA 1
ATOM 1502 C C . GLU A 1 180 ? 20.361 3.373 -18.313 1.00 91.62 180 GLU A C 1
ATOM 1504 O O . GLU A 1 180 ? 21.487 3.029 -18.683 1.00 91.62 180 GLU A O 1
ATOM 1509 N N . ILE A 1 181 ? 19.253 2.900 -18.890 1.00 88.50 181 ILE A N 1
ATOM 1510 C CA . ILE A 1 181 ? 19.291 1.931 -19.993 1.00 88.50 181 ILE A CA 1
ATOM 1511 C C . ILE A 1 181 ? 19.802 2.553 -21.281 1.00 88.50 181 ILE A C 1
ATOM 1513 O O . ILE A 1 181 ? 20.574 1.916 -21.994 1.00 88.50 181 ILE A O 1
ATOM 1517 N N . THR A 1 182 ? 19.425 3.796 -21.572 1.00 87.75 182 THR A N 1
ATOM 1518 C CA . THR A 1 182 ? 19.931 4.499 -22.753 1.00 87.75 182 THR A CA 1
ATOM 1519 C C . THR A 1 182 ? 21.445 4.679 -22.655 1.00 87.75 182 THR A C 1
ATOM 1521 O O . THR A 1 182 ? 22.155 4.394 -23.618 1.00 87.75 182 THR A O 1
ATOM 1524 N N . ALA A 1 183 ? 21.961 5.066 -21.484 1.00 89.44 183 ALA A N 1
ATOM 1525 C CA . ALA A 1 183 ? 23.395 5.169 -21.236 1.00 89.44 183 ALA A CA 1
ATOM 1526 C C . ALA A 1 183 ? 24.098 3.811 -21.395 1.00 89.44 183 ALA A C 1
ATOM 1528 O O . ALA A 1 183 ? 25.111 3.730 -22.087 1.00 89.44 183 ALA A O 1
ATOM 1529 N N . TYR A 1 184 ? 23.528 2.740 -20.832 1.00 87.62 184 TYR A N 1
ATOM 1530 C CA . TYR A 1 184 ? 24.053 1.382 -20.990 1.00 87.62 184 TYR A CA 1
ATOM 1531 C C . TYR A 1 184 ? 24.087 0.945 -22.463 1.00 87.62 184 TYR A C 1
ATOM 1533 O O . TYR A 1 184 ? 25.100 0.449 -22.951 1.00 87.62 184 TYR A O 1
ATOM 1541 N N . MET A 1 185 ? 23.011 1.174 -23.217 1.00 82.94 185 MET A N 1
ATOM 1542 C CA . MET A 1 185 ? 22.966 0.858 -24.646 1.00 82.94 185 MET A CA 1
ATOM 1543 C C . MET A 1 185 ? 23.983 1.656 -25.461 1.00 82.94 185 MET A C 1
ATOM 1545 O O . MET A 1 185 ? 24.571 1.110 -26.390 1.00 82.94 185 MET A O 1
ATOM 1549 N N . MET A 1 186 ? 24.212 2.927 -25.121 1.00 83.31 186 MET A N 1
ATOM 1550 C CA . MET A 1 186 ? 25.229 3.753 -25.776 1.00 83.31 186 MET A CA 1
ATOM 1551 C C . MET A 1 186 ? 26.655 3.292 -25.448 1.00 83.31 186 MET A C 1
ATOM 1553 O O . MET A 1 186 ? 27.507 3.304 -26.332 1.00 83.31 186 MET A O 1
ATOM 1557 N N . GLU A 1 187 ? 26.919 2.865 -24.211 1.00 86.50 187 GLU A N 1
ATOM 1558 C CA . GLU A 1 187 ? 28.224 2.331 -23.797 1.00 86.50 187 GLU A CA 1
ATOM 1559 C C . GLU A 1 187 ? 28.560 1.034 -24.545 1.00 86.50 187 GLU A C 1
ATOM 1561 O O . GLU A 1 187 ? 29.671 0.866 -25.043 1.00 86.50 187 GLU A O 1
ATOM 1566 N N . TYR A 1 188 ? 27.576 0.144 -24.684 1.00 83.94 188 TYR A N 1
ATOM 1567 C CA . TYR A 1 188 ? 27.728 -1.154 -25.344 1.00 83.94 188 TYR A CA 1
ATOM 1568 C C . TYR A 1 188 ? 27.153 -1.172 -26.760 1.00 83.94 188 TYR A C 1
ATOM 1570 O O . TYR A 1 188 ? 26.746 -2.228 -27.246 1.00 83.94 188 TYR A O 1
ATOM 1578 N N . ILE A 1 189 ? 27.127 -0.020 -27.439 1.00 78.75 189 ILE A N 1
ATOM 1579 C CA . ILE A 1 189 ? 26.462 0.132 -28.738 1.00 78.75 189 ILE A CA 1
ATOM 1580 C C . ILE A 1 189 ? 26.978 -0.885 -29.763 1.00 78.75 189 ILE A C 1
ATOM 1582 O O . ILE A 1 189 ? 26.201 -1.437 -30.535 1.00 78.75 189 ILE A O 1
ATOM 1586 N N . GLU A 1 190 ? 28.266 -1.228 -29.708 1.00 74.94 190 GLU A N 1
ATOM 1587 C CA . GLU A 1 190 ? 28.899 -2.220 -30.582 1.00 74.94 190 GLU A CA 1
ATOM 1588 C C . GLU A 1 190 ? 28.196 -3.587 -30.556 1.00 74.94 190 GLU A C 1
ATOM 1590 O O . GLU A 1 190 ? 28.048 -4.208 -31.609 1.00 74.94 190 GLU A O 1
ATOM 1595 N N . ASN A 1 191 ? 27.695 -4.021 -29.393 1.00 76.75 191 ASN A N 1
ATOM 1596 C CA . ASN A 1 191 ? 26.979 -5.293 -29.240 1.00 76.75 191 ASN A CA 1
ATOM 1597 C C . ASN A 1 191 ? 25.643 -5.298 -29.990 1.00 76.75 191 ASN A C 1
ATOM 1599 O O . ASN A 1 191 ? 25.213 -6.333 -30.491 1.00 76.75 191 ASN A O 1
ATOM 1603 N N . TYR A 1 192 ? 24.997 -4.139 -30.082 1.00 70.50 192 TYR A N 1
ATOM 1604 C CA . TYR A 1 192 ? 23.684 -3.983 -30.703 1.00 70.50 192 TYR A CA 1
ATOM 1605 C C . TYR A 1 192 ? 23.780 -3.658 -32.204 1.00 70.50 192 TYR A C 1
ATOM 1607 O O . TYR A 1 192 ? 22.832 -3.841 -32.967 1.00 70.50 192 TYR A O 1
ATOM 1615 N N . ILE A 1 193 ? 24.947 -3.199 -32.656 1.00 68.12 193 ILE A N 1
ATOM 1616 C CA . ILE A 1 193 ? 25.210 -2.862 -34.056 1.00 68.12 193 ILE A CA 1
ATOM 1617 C C . ILE A 1 193 ? 25.570 -4.095 -34.898 1.00 68.12 193 ILE A C 1
ATOM 1619 O O . ILE A 1 193 ? 25.288 -4.129 -36.104 1.00 68.12 193 ILE A O 1
ATOM 1623 N N . GLN A 1 194 ? 26.216 -5.093 -34.290 1.00 64.88 194 GLN A N 1
ATOM 1624 C CA . GLN A 1 194 ? 26.679 -6.284 -34.997 1.00 64.88 194 GLN A CA 1
ATOM 1625 C C . GLN A 1 194 ? 25.492 -7.116 -35.499 1.00 64.88 194 GLN A C 1
ATOM 1627 O O . GLN A 1 194 ? 24.591 -7.490 -34.750 1.00 64.88 194 GLN A O 1
ATOM 1632 N N . GLN A 1 195 ? 25.484 -7.422 -36.798 1.00 61.97 195 GLN A N 1
ATOM 1633 C CA . GLN A 1 195 ? 24.512 -8.359 -37.362 1.00 61.97 195 GLN A CA 1
ATOM 1634 C C . GLN A 1 195 ? 24.764 -9.758 -36.798 1.00 61.97 195 GLN A C 1
ATOM 1636 O O . GLN A 1 195 ? 25.892 -10.253 -36.837 1.00 61.97 195 GLN A O 1
ATOM 1641 N N . THR A 1 196 ? 23.710 -10.412 -36.318 1.00 65.12 196 THR A N 1
ATOM 1642 C CA . THR A 1 196 ? 23.802 -11.821 -35.916 1.00 65.12 196 THR A CA 1
ATOM 1643 C C . THR A 1 196 ? 24.083 -12.707 -37.132 1.00 65.12 196 THR A C 1
ATOM 1645 O O . THR A 1 196 ? 23.695 -12.388 -38.260 1.00 65.12 196 THR A O 1
ATOM 1648 N N . GLU A 1 197 ? 24.753 -13.844 -36.928 1.00 63.47 197 GLU A N 1
ATOM 1649 C CA . GLU A 1 197 ? 25.103 -14.770 -38.019 1.00 63.47 197 GLU A CA 1
ATOM 1650 C C . GLU A 1 197 ? 23.865 -15.260 -38.799 1.00 63.47 197 GLU A C 1
ATOM 1652 O O . GLU A 1 197 ? 23.922 -15.440 -40.016 1.00 63.47 197 GLU A O 1
ATOM 1657 N N . GLU A 1 198 ? 22.708 -15.383 -38.142 1.00 63.53 198 GLU A N 1
ATOM 1658 C CA . GLU A 1 198 ? 21.434 -15.710 -38.798 1.00 63.53 198 GLU A CA 1
ATOM 1659 C C . GLU A 1 198 ? 20.918 -14.588 -39.715 1.00 63.53 198 GLU A C 1
ATOM 1661 O O . GLU A 1 198 ? 20.397 -14.851 -40.802 1.00 63.53 198 GLU A O 1
ATOM 1666 N N . GLU A 1 199 ? 21.071 -13.323 -39.316 1.00 66.62 199 GLU A N 1
ATOM 1667 C CA . GLU A 1 199 ? 20.691 -12.166 -40.135 1.00 66.62 199 GLU A CA 1
ATOM 1668 C C . GLU A 1 199 ? 21.623 -12.004 -41.341 1.00 66.62 199 GLU A C 1
ATOM 1670 O O . GLU A 1 199 ? 21.153 -11.707 -42.445 1.00 66.62 199 GLU A O 1
ATOM 1675 N N . LYS A 1 200 ? 22.922 -12.283 -41.161 1.00 64.69 200 LYS A N 1
ATOM 1676 C CA . LYS A 1 200 ? 23.900 -12.343 -42.258 1.00 64.69 200 LYS A CA 1
ATOM 1677 C C . LYS A 1 200 ? 23.525 -13.425 -43.273 1.00 64.69 200 LYS A C 1
ATOM 1679 O O . LYS A 1 200 ? 23.540 -13.171 -44.479 1.00 64.69 200 LYS A O 1
ATOM 1684 N N . GLN A 1 201 ? 23.104 -14.605 -42.811 1.00 63.72 201 GLN A N 1
ATOM 1685 C CA . GLN A 1 201 ? 22.643 -15.692 -43.683 1.00 63.72 201 GLN A CA 1
ATOM 1686 C C . GLN A 1 201 ? 21.344 -15.345 -44.429 1.00 63.72 201 GLN A C 1
ATOM 1688 O O . GLN A 1 201 ? 21.242 -15.608 -45.630 1.00 63.72 201 GLN A O 1
ATOM 1693 N N . LYS A 1 202 ? 20.373 -14.695 -43.771 1.00 67.94 202 LYS A N 1
ATOM 1694 C CA . LYS A 1 202 ? 19.133 -14.222 -44.418 1.00 67.94 202 LYS A CA 1
ATOM 1695 C C . LYS A 1 202 ? 19.405 -13.152 -45.482 1.00 67.94 202 LYS A C 1
ATOM 1697 O O . LYS A 1 202 ? 18.838 -13.229 -46.574 1.00 67.94 202 LYS A O 1
ATOM 1702 N N . LYS A 1 203 ? 20.313 -12.202 -45.223 1.00 62.72 203 LYS A N 1
ATOM 1703 C CA . LYS A 1 203 ? 20.755 -11.211 -46.225 1.00 62.72 203 LYS A CA 1
ATOM 1704 C C . LYS A 1 203 ? 21.516 -11.852 -47.388 1.00 62.72 203 LYS A C 1
ATOM 1706 O O . LYS A 1 203 ? 21.301 -11.468 -48.532 1.00 62.72 203 LYS A O 1
ATOM 1711 N N . ALA A 1 204 ? 22.347 -12.863 -47.132 1.00 61.44 204 ALA A N 1
ATOM 1712 C CA . ALA A 1 204 ? 23.043 -13.607 -48.185 1.00 61.44 204 ALA A CA 1
ATOM 1713 C C . ALA A 1 204 ? 22.083 -14.396 -49.101 1.00 61.44 204 ALA A C 1
ATOM 1715 O O . ALA A 1 204 ? 22.360 -14.563 -50.293 1.00 61.44 204 ALA A O 1
ATOM 1716 N N . GLN A 1 205 ? 20.945 -14.857 -48.568 1.00 61.38 205 GLN A N 1
ATOM 1717 C CA . GLN A 1 205 ? 19.879 -15.498 -49.347 1.00 61.38 205 GLN A CA 1
ATOM 1718 C C . GLN A 1 205 ? 19.044 -14.477 -50.144 1.00 61.38 205 GLN A C 1
ATOM 1720 O O . GLN A 1 205 ? 18.652 -14.756 -51.278 1.00 61.38 205 GLN A O 1
ATOM 1725 N N . GLN A 1 206 ? 18.839 -13.267 -49.613 1.00 62.66 206 GLN A N 1
ATOM 1726 C CA . GLN A 1 206 ? 18.218 -12.135 -50.312 1.00 62.66 206 GLN A CA 1
ATOM 1727 C C . GLN A 1 206 ? 19.248 -11.376 -51.166 1.00 62.66 206 GLN A C 1
ATOM 1729 O O . GLN A 1 206 ? 19.641 -10.250 -50.870 1.00 62.66 206 GLN A O 1
ATOM 1734 N N . LYS A 1 207 ? 19.714 -11.989 -52.259 1.00 53.66 207 LYS A N 1
ATOM 1735 C CA . LYS A 1 207 ? 20.619 -11.333 -53.217 1.00 53.66 207 LYS A CA 1
ATOM 1736 C C . LYS A 1 207 ? 19.951 -10.130 -53.901 1.00 53.66 207 LYS A C 1
ATOM 1738 O O . LYS A 1 207 ? 19.410 -10.255 -54.995 1.00 53.66 207 LYS A O 1
ATOM 1743 N N . THR A 1 208 ? 20.091 -8.943 -53.321 1.00 47.88 208 THR A N 1
ATOM 1744 C CA . THR A 1 208 ? 20.031 -7.671 -54.056 1.00 47.88 208 THR A CA 1
ATOM 1745 C C . THR A 1 208 ? 21.403 -7.021 -54.057 1.00 47.88 208 THR A C 1
ATOM 1747 O O . THR A 1 208 ? 22.001 -6.763 -53.017 1.00 47.88 208 THR A O 1
ATOM 1750 N N . ALA A 1 209 ? 21.913 -6.792 -55.264 1.00 47.72 209 ALA A N 1
ATOM 1751 C CA . ALA A 1 209 ? 23.226 -6.242 -55.543 1.00 47.72 209 ALA A CA 1
ATOM 1752 C C . ALA A 1 209 ? 23.374 -4.811 -55.002 1.00 47.72 209 ALA A C 1
ATOM 1754 O O . ALA A 1 209 ? 23.062 -3.840 -55.687 1.00 47.72 209 ALA A O 1
ATOM 1755 N N . LYS A 1 210 ? 23.918 -4.664 -53.796 1.00 48.81 210 LYS A N 1
ATOM 1756 C CA . LYS A 1 210 ? 24.660 -3.462 -53.413 1.00 48.81 210 LYS A CA 1
ATOM 1757 C C . LYS A 1 210 ? 26.016 -3.890 -52.878 1.00 48.81 210 LYS A C 1
ATOM 1759 O O . LYS A 1 210 ? 26.136 -4.499 -51.826 1.00 48.81 210 LYS A O 1
ATOM 1764 N N . LYS A 1 211 ? 27.034 -3.616 -53.691 1.00 44.47 211 LYS A N 1
ATOM 1765 C CA . LYS A 1 211 ? 28.447 -3.825 -53.393 1.00 44.47 211 LYS A CA 1
ATOM 1766 C C . LYS A 1 211 ? 28.884 -2.668 -52.492 1.00 44.47 211 LYS A C 1
ATOM 1768 O O . LYS A 1 211 ? 29.313 -1.630 -52.983 1.00 44.47 211 LYS A O 1
ATOM 1773 N N . GLY A 1 212 ? 28.655 -2.821 -51.197 1.00 45.75 212 GLY A N 1
ATOM 1774 C CA . GLY A 1 212 ? 29.068 -1.890 -50.158 1.00 45.75 212 GLY A CA 1
ATOM 1775 C C . GLY A 1 212 ? 29.365 -2.691 -48.902 1.00 45.75 212 GLY A C 1
ATOM 1776 O O . GLY A 1 212 ? 28.572 -3.547 -48.524 1.00 45.75 212 GLY A O 1
ATOM 1777 N N . ASP A 1 213 ? 30.535 -2.451 -48.331 1.00 50.00 213 ASP A N 1
ATOM 1778 C CA . ASP A 1 213 ? 31.003 -3.051 -47.087 1.00 50.00 213 ASP A CA 1
ATOM 1779 C C . ASP A 1 213 ? 30.111 -2.529 -45.947 1.00 50.00 213 ASP A C 1
ATOM 1781 O O . ASP A 1 213 ? 30.279 -1.405 -45.479 1.00 50.00 213 ASP A O 1
ATOM 1785 N N . GLN A 1 214 ? 29.055 -3.265 -45.601 1.00 56.38 214 GLN A N 1
ATOM 1786 C CA . GLN A 1 214 ? 28.107 -2.875 -44.552 1.00 56.38 214 GLN A CA 1
ATOM 1787 C C . GLN A 1 214 ? 27.766 -4.082 -43.674 1.00 56.38 214 GLN A C 1
ATOM 1789 O O . GLN A 1 214 ? 26.643 -4.594 -43.661 1.00 56.38 214 GLN A O 1
ATOM 1794 N N . ASP A 1 215 ? 28.756 -4.500 -42.885 1.00 53.06 215 ASP A N 1
ATOM 1795 C CA . ASP A 1 215 ? 28.559 -5.375 -41.719 1.00 53.06 215 ASP A CA 1
ATOM 1796 C C . ASP A 1 215 ? 27.747 -4.693 -40.594 1.00 53.06 215 ASP A C 1
ATOM 1798 O O . ASP A 1 215 ? 27.319 -5.340 -39.639 1.00 53.06 215 ASP A O 1
ATOM 1802 N N . TYR A 1 216 ? 27.464 -3.396 -40.731 1.00 54.75 216 TYR A N 1
ATOM 1803 C CA . TYR A 1 216 ? 26.732 -2.571 -39.774 1.00 54.75 216 TYR A CA 1
ATOM 1804 C C . TYR A 1 216 ? 25.221 -2.540 -40.085 1.00 54.75 216 TYR A C 1
ATOM 1806 O O . TYR A 1 216 ? 24.809 -2.484 -41.248 1.00 54.75 216 TYR A O 1
ATOM 1814 N N . LYS A 1 217 ? 24.360 -2.630 -39.059 1.00 56.25 217 LYS A N 1
ATOM 1815 C CA . LYS A 1 217 ? 22.907 -2.408 -39.203 1.00 56.25 217 LYS A CA 1
ATOM 1816 C C . LYS A 1 217 ? 22.629 -0.905 -39.350 1.00 56.25 217 LYS A C 1
ATOM 1818 O O . LYS A 1 217 ? 22.714 -0.172 -38.377 1.00 56.25 217 LYS A O 1
ATOM 1823 N N . ASP A 1 218 ? 22.244 -0.455 -40.543 1.00 52.53 218 ASP A N 1
ATOM 1824 C CA . ASP A 1 218 ? 21.865 0.951 -40.797 1.00 52.53 218 ASP A CA 1
ATOM 1825 C C . ASP A 1 218 ? 20.484 1.353 -40.229 1.00 52.53 218 ASP A C 1
ATOM 1827 O O . ASP A 1 218 ? 20.059 2.496 -40.391 1.00 52.53 218 ASP A O 1
ATOM 1831 N N . PHE A 1 219 ? 19.735 0.444 -39.595 1.00 57.34 219 PHE A N 1
ATOM 1832 C CA . PHE A 1 219 ? 18.345 0.705 -39.214 1.00 57.34 219 PHE A CA 1
ATOM 1833 C C . PHE A 1 219 ? 17.979 0.033 -37.888 1.00 57.34 219 PHE A C 1
ATOM 1835 O O . PHE A 1 219 ? 18.161 -1.172 -37.751 1.00 57.34 219 PHE A O 1
ATOM 1842 N N . THR A 1 220 ? 17.472 0.867 -36.969 1.00 55.81 220 THR A N 1
ATOM 1843 C CA . THR A 1 220 ? 16.812 0.605 -35.672 1.00 55.81 220 THR A CA 1
ATOM 1844 C C . THR A 1 220 ? 17.404 -0.538 -34.844 1.00 55.81 220 THR A C 1
ATOM 1846 O O . THR A 1 220 ? 17.213 -1.712 -35.146 1.00 55.81 220 THR A O 1
ATOM 1849 N N . LEU A 1 221 ? 18.115 -0.179 -33.775 1.00 60.19 221 LEU A N 1
ATOM 1850 C CA . LEU A 1 221 ? 19.010 -1.085 -33.052 1.00 60.19 221 LEU A CA 1
ATOM 1851 C C . LEU A 1 221 ? 18.268 -2.115 -32.187 1.00 60.19 221 LEU A C 1
ATOM 1853 O O . LEU A 1 221 ? 18.701 -3.255 -32.086 1.00 60.19 221 LEU A O 1
ATOM 1857 N N . GLU A 1 222 ? 17.127 -1.738 -31.617 1.00 63.16 222 GLU A N 1
ATOM 1858 C CA . GLU A 1 222 ? 16.221 -2.627 -30.888 1.00 63.16 222 GLU A CA 1
ATOM 1859 C C . GLU A 1 222 ? 14.929 -1.851 -30.625 1.00 63.16 222 GLU A C 1
ATOM 1861 O O . GLU A 1 222 ? 14.982 -0.642 -30.384 1.00 63.16 222 GLU A O 1
ATOM 1866 N N . SER A 1 223 ? 13.773 -2.507 -30.727 1.00 70.12 223 SER A N 1
ATOM 1867 C CA . SER A 1 223 ? 12.485 -1.900 -30.390 1.00 70.12 223 SER A CA 1
ATOM 1868 C C . SER A 1 223 ? 11.741 -2.806 -29.428 1.00 70.12 223 SER A C 1
ATOM 1870 O O . SER A 1 223 ? 11.413 -3.937 -29.789 1.00 70.12 223 SER A O 1
ATOM 1872 N N . ALA A 1 224 ? 11.446 -2.288 -28.247 1.00 79.31 224 ALA A N 1
ATOM 1873 C CA . ALA A 1 224 ? 10.582 -2.938 -27.284 1.00 79.31 224 ALA A CA 1
ATOM 1874 C C . ALA A 1 224 ? 9.358 -2.060 -27.040 1.00 79.31 224 ALA A C 1
ATOM 1876 O O . ALA A 1 224 ? 9.418 -0.828 -27.107 1.00 79.31 224 ALA A O 1
ATOM 1877 N N . SER A 1 225 ? 8.222 -2.703 -26.811 1.00 85.12 225 SER A N 1
ATOM 1878 C CA . SER A 1 225 ? 6.942 -2.019 -26.698 1.00 85.12 225 SER A CA 1
ATOM 1879 C C . SER A 1 225 ? 6.057 -2.697 -25.676 1.00 85.12 225 SER A C 1
ATOM 1881 O O . SER A 1 225 ? 5.932 -3.922 -25.673 1.00 85.12 225 SER A O 1
ATOM 1883 N N . THR A 1 226 ? 5.387 -1.886 -24.880 1.00 87.56 226 THR A N 1
ATOM 1884 C CA . THR A 1 226 ? 4.254 -2.266 -24.043 1.00 87.56 226 THR A CA 1
ATOM 1885 C C . THR A 1 226 ? 3.010 -1.528 -24.541 1.00 87.56 226 THR A C 1
ATOM 1887 O O . THR A 1 226 ? 3.014 -0.964 -25.638 1.00 87.56 226 THR A O 1
ATOM 1890 N N . ASN A 1 227 ? 1.914 -1.571 -23.782 1.00 85.25 227 ASN A N 1
ATOM 1891 C CA . ASN A 1 227 ? 0.664 -0.930 -24.191 1.00 85.25 227 ASN A CA 1
ATOM 1892 C C . ASN A 1 227 ? 0.806 0.596 -24.256 1.00 85.25 227 ASN A C 1
ATOM 1894 O O . ASN A 1 227 ? 0.310 1.212 -25.197 1.00 85.25 227 ASN A O 1
ATOM 1898 N N . ASP A 1 228 ? 1.505 1.178 -23.279 1.00 86.19 228 ASP A N 1
ATOM 1899 C CA . ASP A 1 228 ? 1.625 2.630 -23.127 1.00 86.19 228 ASP A CA 1
ATOM 1900 C C . ASP A 1 228 ? 3.010 3.169 -23.520 1.00 86.19 228 ASP A C 1
ATOM 1902 O O . ASP A 1 228 ? 3.152 4.362 -23.798 1.00 86.19 228 ASP A O 1
ATOM 1906 N N . PHE A 1 229 ? 4.038 2.314 -23.580 1.00 87.12 229 PHE A N 1
ATOM 1907 C CA . PHE A 1 229 ? 5.412 2.736 -23.849 1.00 87.12 229 PHE A CA 1
ATOM 1908 C C . PHE A 1 229 ? 5.998 2.065 -25.090 1.00 87.12 229 PHE A C 1
ATOM 1910 O O . PHE A 1 229 ? 5.865 0.864 -25.308 1.00 87.12 229 PHE A O 1
ATOM 1917 N N . PHE A 1 230 ? 6.732 2.847 -25.876 1.00 84.50 230 PHE A N 1
ATOM 1918 C CA . PHE A 1 230 ? 7.585 2.356 -26.951 1.00 84.50 230 PHE A CA 1
ATOM 1919 C C . PHE A 1 230 ? 8.997 2.877 -26.721 1.00 84.50 230 PHE A C 1
ATOM 1921 O O . PHE A 1 230 ? 9.203 4.085 -26.594 1.00 84.50 230 PHE A O 1
ATOM 1928 N N . PHE A 1 231 ? 9.966 1.970 -26.692 1.00 84.56 231 PHE A N 1
ATOM 1929 C CA . PHE A 1 231 ? 11.374 2.314 -26.617 1.00 84.56 231 PHE A CA 1
ATOM 1930 C C . PHE A 1 231 ? 12.085 1.788 -27.852 1.00 84.56 231 PHE A C 1
ATOM 1932 O O . PHE A 1 231 ? 12.010 0.604 -28.180 1.00 84.56 231 PHE A O 1
ATOM 1939 N N . GLY A 1 232 ? 12.780 2.685 -28.541 1.00 80.81 232 GLY A N 1
ATOM 1940 C CA . GLY A 1 232 ? 13.545 2.342 -29.722 1.00 80.81 232 GLY A CA 1
ATOM 1941 C C . GLY A 1 232 ? 14.739 3.259 -29.876 1.00 80.81 232 GLY A C 1
ATOM 1942 O O . GLY A 1 232 ? 14.655 4.458 -29.610 1.00 80.81 232 GLY A O 1
ATOM 1943 N N . PHE A 1 233 ? 15.847 2.686 -30.333 1.00 75.75 233 PHE A N 1
ATOM 1944 C CA . PHE A 1 233 ? 17.069 3.432 -30.583 1.00 75.75 233 PHE A CA 1
ATOM 1945 C C . PHE A 1 233 ? 17.365 3.507 -32.080 1.00 75.75 233 PHE A C 1
ATOM 1947 O O . PHE A 1 233 ? 17.382 2.495 -32.788 1.00 75.75 233 PHE A O 1
ATOM 1954 N N . TRP A 1 234 ? 17.614 4.722 -32.564 1.00 74.19 234 TRP A N 1
ATOM 1955 C CA . TRP A 1 234 ? 18.034 4.972 -33.937 1.00 74.19 234 TRP A CA 1
ATOM 1956 C C . TRP A 1 234 ? 19.453 5.530 -33.942 1.00 74.19 234 TRP A C 1
ATOM 1958 O O . TRP A 1 234 ? 19.708 6.598 -33.388 1.00 74.19 234 TRP A O 1
ATOM 1968 N N . ALA A 1 235 ? 20.365 4.814 -34.596 1.00 69.75 235 ALA A N 1
ATOM 1969 C CA . ALA A 1 235 ? 21.735 5.252 -34.808 1.00 69.75 235 ALA A CA 1
ATOM 1970 C C . ALA A 1 235 ? 22.079 5.209 -36.292 1.00 69.75 235 ALA A C 1
ATOM 1972 O O . ALA A 1 235 ? 21.797 4.230 -36.979 1.00 69.75 235 ALA A O 1
ATOM 1973 N N . ASN A 1 236 ? 22.723 6.274 -36.764 1.00 69.31 236 ASN A N 1
ATOM 1974 C CA . ASN A 1 236 ? 23.338 6.325 -38.081 1.00 69.31 236 ASN A CA 1
ATOM 1975 C C . ASN A 1 236 ? 24.850 6.199 -37.908 1.00 69.31 236 ASN A C 1
ATOM 1977 O O . ASN A 1 236 ? 25.493 7.084 -37.342 1.00 69.31 236 ASN A O 1
ATOM 1981 N N . ILE A 1 237 ? 25.409 5.090 -38.379 1.00 64.38 237 ILE A N 1
ATOM 1982 C CA . ILE A 1 237 ? 26.823 4.776 -38.196 1.00 64.38 237 ILE A CA 1
ATOM 1983 C C . ILE A 1 237 ? 27.522 5.060 -39.513 1.00 64.38 237 ILE A C 1
ATOM 1985 O O . ILE A 1 237 ? 27.650 4.206 -40.387 1.00 64.38 237 ILE A O 1
ATOM 1989 N N . SER A 1 238 ? 27.987 6.298 -39.677 1.00 61.03 238 SER A N 1
ATOM 1990 C CA . SER A 1 238 ? 28.832 6.623 -40.817 1.00 61.03 238 SER A CA 1
ATOM 1991 C C . SER A 1 238 ? 30.222 6.023 -40.591 1.00 61.03 238 SER A C 1
ATOM 1993 O O . SER A 1 238 ? 31.006 6.557 -39.811 1.00 61.03 238 SER A O 1
ATOM 1995 N N . GLY A 1 239 ? 30.566 4.948 -41.304 1.00 54.12 239 GLY A N 1
ATOM 1996 C CA . GLY A 1 239 ? 31.878 4.281 -41.240 1.00 54.12 239 GLY A CA 1
ATOM 1997 C C . GLY A 1 239 ? 33.084 5.109 -41.725 1.00 54.12 239 GLY A C 1
ATOM 1998 O O . GLY A 1 239 ? 34.127 4.550 -42.051 1.00 54.12 239 GLY A O 1
ATOM 1999 N N . LYS A 1 240 ? 32.981 6.440 -41.807 1.00 49.12 240 LYS A N 1
ATOM 2000 C CA . LYS A 1 240 ? 34.126 7.307 -42.098 1.00 49.12 240 LYS A CA 1
ATOM 2001 C C . LYS A 1 240 ? 34.803 7.673 -40.785 1.00 49.12 240 LYS A C 1
ATOM 2003 O O . LYS A 1 240 ? 34.536 8.730 -40.223 1.00 49.12 240 LYS A O 1
ATOM 2008 N N . SER A 1 241 ? 35.706 6.809 -40.330 1.00 47.06 241 SER A N 1
ATOM 2009 C CA . SER A 1 241 ? 36.788 7.235 -39.445 1.00 47.06 241 SER A CA 1
ATOM 2010 C C . SER A 1 241 ? 37.513 8.392 -40.139 1.00 47.06 241 SER A C 1
ATOM 2012 O O . SER A 1 241 ? 38.267 8.187 -41.092 1.00 47.06 241 SER A O 1
ATOM 2014 N N . GLN A 1 242 ? 37.227 9.632 -39.736 1.00 46.12 242 GLN A N 1
ATOM 2015 C CA . GLN A 1 242 ? 38.136 10.733 -40.008 1.00 46.12 242 GLN A CA 1
ATOM 2016 C C . GLN A 1 242 ? 39.337 10.521 -39.093 1.00 46.12 242 GLN A C 1
ATOM 2018 O O . GLN A 1 242 ? 39.402 11.043 -37.984 1.00 46.12 242 GLN A O 1
ATOM 2023 N N . ALA A 1 243 ? 40.279 9.704 -39.559 1.00 40.78 243 ALA A N 1
ATOM 2024 C CA . ALA A 1 243 ? 41.641 9.764 -39.072 1.00 40.78 243 ALA A CA 1
ATOM 2025 C C . ALA A 1 243 ? 42.138 11.186 -39.361 1.00 40.78 243 ALA A C 1
ATOM 2027 O O . ALA A 1 243 ? 42.433 11.529 -40.506 1.00 40.78 243 ALA A O 1
ATOM 2028 N N . HIS A 1 244 ? 42.137 12.031 -38.331 1.00 45.16 244 HIS A N 1
ATOM 2029 C CA . HIS A 1 244 ? 42.827 13.309 -38.356 1.00 45.16 244 HIS A CA 1
ATOM 2030 C C . HIS A 1 244 ? 44.310 13.028 -38.637 1.00 45.16 244 HIS A C 1
ATOM 2032 O O . HIS A 1 244 ? 45.000 12.441 -37.802 1.00 45.16 244 HIS A O 1
ATOM 2038 N N . GLN A 1 245 ? 44.751 13.379 -39.847 1.00 38.72 245 GLN A N 1
ATOM 2039 C CA . GLN A 1 245 ? 46.152 13.682 -40.136 1.00 38.72 245 GLN A CA 1
ATOM 2040 C C . GLN A 1 245 ? 46.480 15.083 -39.628 1.00 38.72 245 GLN A C 1
ATOM 2042 O O . GLN A 1 245 ? 45.582 15.955 -39.711 1.00 38.72 245 GLN A O 1
#

Secondary structure (DSSP, 8-state):
-PPPPPPPPTTHHHHHHHHHHHHHHHHHHHHHHHHHHHHHHHHHHHHHHHHHHHHHHHHHHHHHHHHHHHHHHHHHHHHHHHHHHHHHH--PPPHHHHTT--SPPTT-HHHHHHHHHHHHHSPPSSHHHHHHHHHHHHHHHHHHHHHHHHHHHTT-HHHHHHHHHHHHHHHHHHHHHHHHHHHHHHHTHHHHHBPPHHHHHHHHHS---------B--S-S-EEE-SS-EEE-------------

Sequence (245 aa):
MPPKKGKKSKKQLEEEKKQREEEERIAAEIEAKRQAEEAERRRIEEERLRKEEEKRLAEELARLKEEEPENETRKTNMEENRVQAAKARVKDLPDKYLACDPLPDPEEERDITTFITLWSEGKDKTHQDMLDNCQTSEAIIQRMQNIYGEAMATFDEKKQAWCNMYRDELRKISLRKFDEITAYMMEYIENYIQQTEEEKQKKAQQKTAKKGDQDYKDFTLESASTNDFFFGFWANISGKSQAHQ

pLDDT: mean 79.57, std 15.97, range [36.06, 96.31]

Foldseek 3Di:
DDDDDDDDDPVVVVVVVVVVVVVVVVVVVVVVVVVVVVVVVVVVVVVVVVVVVVVVVVVVVVVCVVCVVVVVVVVVVVVVVVVVVVVVVDDDDPVCVVVVPPAFDLVDPVSLVVLLVCLLPDADPDPQSLQVSLVSLVVSLVVLVVQLVVCVVVVPVVSVVVSVVSNVSSVVSSVVNLVVVVVVCVVVVVVLFADDPVNVVVVVVVDDDDPDPDSGDQAKSDWDDDPPDIDTDHDHDDPDPPPPD